Protein AF-A0A8T4UZQ8-F1 (afdb_monomer)

Nearest PDB structures (foldseek):
  5z1b-assembly1_C  TM=6.957E-01  e=1.805E-03  Bifidobacterium dentium ATCC 27679
  7xdi-assembly1_E  TM=7.310E-01  e=4.163E-03  Sulfolobus spindle-shaped virus
  4g5a-assembly1_B  TM=5.381E-01  e=9.254E-04  Bacteroides thetaiotaomicron VPI-5482
  2ox5-assembly1_Y  TM=5.417E-01  e=3.724E-03  Paracoccus denitrificans
  6wdq-assembly1_C  TM=2.744E-01  e=1.585E-02  Homo sapiens

Sequence (336 aa):
MSRRAEVSRTLSNKFGLVSLFIFCTLILAVTATTVQTDKTTYEPGETVTISGTCSSPAVPVGLRALLDDGETVWFDQVTTDSSKSYSGFFLPPQKGKYTITAACQGETGSSTEITVADTVAPQGQPPAGSSSDDSNGGSNGGGGGGCISQWEYSGWSKCNAALQQTRTAIHDKGKCINAKPQEKNLVRSCEVCEEDWTCSGWSVCVSGVQSRDCVDESQCGTTSIMPETTESCVIPTPQPPKKPLLPDLGEKIGSFWEDYKLWIIGVPLGIVVLLLLVLLLHALFKKKVVYDEQEVKQWARKERTAGTSAEDVKEIIHQYTHWKKEKVEQVLLGLK

pLDDT: mean 79.75, std 19.48, range [31.59, 97.88]

Structure (mmCIF, N/CA/C/O backbone):
data_AF-A0A8T4UZQ8-F1
#
_entry.id   AF-A0A8T4UZQ8-F1
#
loop_
_atom_site.group_PDB
_atom_site.id
_atom_site.type_symbol
_atom_site.label_atom_id
_atom_site.label_alt_id
_atom_site.label_comp_id
_atom_site.label_asym_id
_atom_site.label_entity_id
_atom_site.label_seq_id
_atom_site.pdbx_PDB_ins_code
_atom_site.Cartn_x
_atom_site.Cartn_y
_atom_site.Cartn_z
_atom_site.occupancy
_atom_site.B_iso_or_equiv
_atom_site.auth_seq_id
_atom_site.auth_comp_id
_atom_site.auth_asym_id
_atom_site.auth_atom_id
_atom_site.pdbx_PDB_model_num
ATOM 1 N N . MET A 1 1 ? 58.770 28.096 -27.745 1.00 40.75 1 MET A N 1
ATOM 2 C CA . MET A 1 1 ? 57.730 29.062 -28.173 1.00 40.75 1 MET A CA 1
ATOM 3 C C . MET A 1 1 ? 56.715 28.303 -29.023 1.00 40.75 1 MET A C 1
ATOM 5 O O . MET A 1 1 ? 56.954 28.085 -30.194 1.00 40.75 1 MET A O 1
ATOM 9 N N . SER A 1 2 ? 55.792 27.548 -28.428 1.00 47.75 2 SER A N 1
ATOM 10 C CA . SER A 1 2 ? 54.507 27.979 -27.847 1.00 47.75 2 SER A CA 1
ATOM 11 C C . SER A 1 2 ? 53.594 28.696 -28.849 1.00 47.75 2 SER A C 1
ATOM 13 O O . SER A 1 2 ? 53.645 29.916 -28.958 1.00 47.75 2 SER A O 1
ATOM 15 N N . ARG A 1 3 ? 52.813 27.896 -29.592 1.00 45.56 3 ARG A N 1
ATOM 16 C CA . ARG A 1 3 ? 51.441 28.144 -30.090 1.00 45.56 3 ARG A CA 1
ATOM 17 C C . ARG A 1 3 ? 50.954 26.880 -30.824 1.00 45.56 3 ARG A C 1
ATOM 19 O O . ARG A 1 3 ? 50.822 26.839 -32.039 1.00 45.56 3 ARG A O 1
ATOM 26 N N . ARG A 1 4 ? 50.736 25.805 -30.062 1.00 46.97 4 ARG A N 1
ATOM 27 C CA . ARG A 1 4 ? 49.863 24.689 -30.459 1.00 46.97 4 ARG A CA 1
ATOM 28 C C . ARG A 1 4 ? 48.624 24.783 -29.581 1.00 46.97 4 ARG A C 1
ATOM 30 O O . ARG A 1 4 ? 48.566 24.171 -28.523 1.00 46.97 4 ARG A O 1
ATOM 37 N N . ALA A 1 5 ? 47.684 25.619 -29.993 1.00 44.62 5 ALA A N 1
ATOM 38 C CA . ALA A 1 5 ? 46.353 25.679 -29.420 1.00 44.62 5 ALA A CA 1
ATOM 39 C C . ALA A 1 5 ? 45.363 25.969 -30.556 1.00 44.62 5 ALA A C 1
ATOM 41 O O . ALA A 1 5 ? 45.594 26.860 -31.367 1.00 44.62 5 ALA A O 1
ATOM 42 N N . GLU A 1 6 ? 44.286 25.181 -30.574 1.00 44.72 6 GLU A N 1
ATOM 43 C CA . GLU A 1 6 ? 42.965 25.573 -31.083 1.00 44.72 6 GLU A CA 1
ATOM 44 C C . GLU A 1 6 ? 42.712 25.580 -32.597 1.00 44.72 6 GLU A C 1
ATOM 46 O O . GLU A 1 6 ? 42.236 26.564 -33.143 1.00 44.72 6 GLU A O 1
ATOM 51 N N . VAL A 1 7 ? 42.859 24.435 -33.275 1.00 45.31 7 VAL A N 1
ATOM 52 C CA . VAL A 1 7 ? 42.038 24.148 -34.479 1.00 45.31 7 VAL A CA 1
ATOM 53 C C . VAL A 1 7 ? 41.610 22.672 -34.515 1.00 45.31 7 VAL A C 1
ATOM 55 O O . VAL A 1 7 ? 41.760 21.977 -35.510 1.00 45.31 7 VAL A O 1
ATOM 58 N N . SER A 1 8 ? 41.105 22.146 -33.395 1.00 41.72 8 SER A N 1
ATOM 59 C CA . SER A 1 8 ? 40.492 20.801 -33.342 1.00 41.72 8 SER A CA 1
ATOM 60 C C . SER A 1 8 ? 39.204 20.800 -32.509 1.00 41.72 8 SER A C 1
ATOM 62 O O . SER A 1 8 ? 38.941 19.929 -31.686 1.00 41.72 8 SER A O 1
ATOM 64 N N . ARG A 1 9 ? 38.395 21.848 -32.678 1.00 44.84 9 ARG A N 1
ATOM 65 C CA . ARG A 1 9 ? 37.048 21.962 -32.105 1.00 44.84 9 ARG A CA 1
ATOM 66 C C . ARG A 1 9 ? 36.154 22.640 -33.132 1.00 44.84 9 ARG A C 1
ATOM 68 O O . ARG A 1 9 ? 36.021 23.853 -33.093 1.00 44.84 9 ARG A O 1
ATOM 75 N N . THR A 1 10 ? 35.615 21.886 -34.091 1.00 41.56 10 THR A N 1
ATOM 76 C CA . THR A 1 10 ? 34.442 22.311 -34.902 1.00 41.56 10 THR A CA 1
ATOM 77 C C . THR A 1 10 ? 33.885 21.242 -35.849 1.00 41.56 10 THR A C 1
ATOM 79 O O . THR A 1 10 ? 32.831 21.473 -36.430 1.00 41.56 10 THR A O 1
ATOM 82 N N . LEU A 1 11 ? 34.489 20.051 -35.971 1.00 38.66 11 LEU A N 1
ATOM 83 C CA . LEU A 1 11 ? 33.972 18.990 -36.861 1.00 38.66 11 LEU A CA 1
ATOM 84 C C . LEU A 1 11 ? 33.415 17.738 -36.157 1.00 38.66 11 LEU A C 1
ATOM 86 O O . LEU A 1 11 ? 33.045 16.782 -36.826 1.00 38.66 11 LEU A O 1
ATOM 90 N N . SER A 1 12 ? 33.257 17.756 -34.827 1.00 42.34 12 SER A N 1
ATOM 91 C CA . SER A 1 12 ? 32.648 16.645 -34.064 1.00 42.34 12 SER A CA 1
ATOM 92 C C . SER A 1 12 ? 31.214 16.918 -33.574 1.00 42.34 12 SER A C 1
ATOM 94 O O . SER A 1 12 ? 30.662 16.110 -32.834 1.00 42.34 12 SER A O 1
ATOM 96 N N . ASN A 1 13 ? 30.578 18.028 -33.974 1.00 40.47 13 ASN A N 1
ATOM 97 C CA . ASN A 1 13 ? 29.284 18.455 -33.406 1.00 40.47 13 ASN A CA 1
ATOM 98 C C . ASN A 1 13 ? 28.043 18.198 -34.276 1.00 40.47 13 ASN A C 1
ATOM 100 O O . ASN A 1 13 ? 26.950 18.604 -33.895 1.00 40.47 13 ASN A O 1
ATOM 104 N N . LYS A 1 14 ? 28.164 17.520 -35.425 1.00 45.53 14 LYS A N 1
ATOM 105 C CA . LYS A 1 14 ? 26.992 17.209 -36.274 1.00 45.53 14 LYS A CA 1
ATOM 106 C C . LYS A 1 14 ? 26.694 15.720 -36.459 1.00 45.53 14 LYS A C 1
ATOM 108 O O . LYS A 1 14 ? 25.596 15.394 -36.888 1.00 45.53 14 LYS A O 1
ATOM 113 N N . PHE A 1 15 ? 27.600 14.824 -36.062 1.00 42.69 15 PHE A N 1
ATOM 114 C CA . PHE A 1 15 ? 27.350 13.374 -36.088 1.00 42.69 15 PHE A CA 1
ATOM 115 C C . PHE A 1 15 ? 26.824 12.809 -34.754 1.00 42.69 15 PHE A C 1
ATOM 117 O O . PHE A 1 15 ? 26.154 11.782 -34.754 1.00 42.69 15 PHE A O 1
ATOM 124 N N . GLY A 1 16 ? 27.028 13.508 -33.630 1.00 35.81 16 GLY A N 1
ATOM 125 C CA . GLY A 1 16 ? 26.484 13.112 -32.320 1.00 35.81 16 GLY A CA 1
ATOM 126 C C . GLY A 1 16 ? 24.993 13.417 -32.121 1.00 35.81 16 GLY A C 1
ATOM 127 O O . GLY A 1 16 ? 24.368 12.849 -31.235 1.00 35.81 16 GLY A O 1
ATOM 128 N N . LEU A 1 17 ? 24.397 14.274 -32.955 1.00 40.84 17 LEU A N 1
ATOM 129 C CA . LEU A 1 17 ? 22.997 14.699 -32.811 1.00 40.84 17 LEU A CA 1
ATOM 130 C C . LEU A 1 17 ? 22.000 13.753 -33.496 1.00 40.84 17 LEU A C 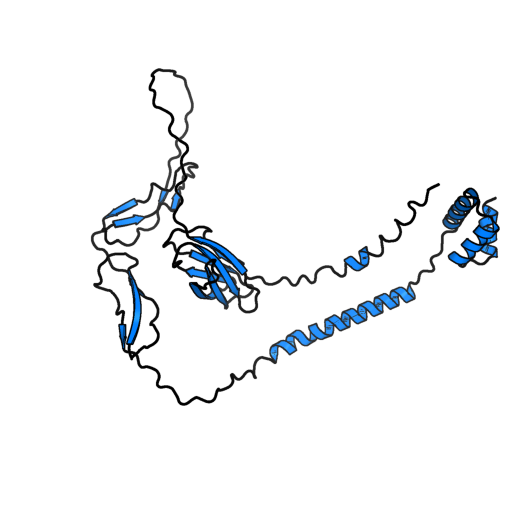1
ATOM 132 O O . LEU A 1 17 ? 20.845 13.696 -33.093 1.00 40.84 17 LEU A O 1
ATOM 136 N N . VAL A 1 18 ? 22.445 12.959 -34.475 1.00 43.25 18 VAL A N 1
ATOM 137 C CA . VAL A 1 18 ? 21.588 11.960 -35.145 1.00 43.25 18 VAL A CA 1
ATOM 138 C C . VAL A 1 18 ? 21.614 10.613 -34.408 1.00 43.25 18 VAL A C 1
ATOM 140 O O . VAL A 1 18 ? 20.620 9.896 -34.411 1.00 43.25 18 VAL A O 1
ATOM 143 N N . SER A 1 19 ? 22.693 10.304 -33.675 1.00 44.22 19 SER A N 1
ATOM 144 C CA . SER A 1 19 ? 22.762 9.107 -32.818 1.00 44.22 19 SER A CA 1
ATOM 145 C C . SER A 1 19 ? 22.053 9.275 -31.465 1.00 44.22 19 SER A C 1
ATOM 147 O O . SER A 1 19 ? 21.782 8.275 -30.806 1.00 44.22 19 SER A O 1
ATOM 149 N N . LEU A 1 20 ? 21.734 10.509 -31.052 1.00 40.91 20 LEU A N 1
ATOM 150 C CA . LEU A 1 20 ? 21.040 10.802 -29.790 1.00 40.91 20 LEU A CA 1
ATOM 151 C C . LEU A 1 20 ? 19.505 10.839 -29.939 1.00 40.91 20 LEU A C 1
ATOM 153 O O . LEU A 1 20 ? 18.791 10.762 -28.947 1.00 40.91 20 LEU A O 1
ATOM 157 N N . PHE A 1 21 ? 18.981 10.903 -31.169 1.00 43.53 21 PHE A N 1
ATOM 158 C CA . PHE A 1 21 ? 17.534 10.933 -31.438 1.00 43.53 21 PHE A CA 1
ATOM 159 C C . PHE A 1 21 ? 16.896 9.546 -31.653 1.00 43.53 21 PHE A C 1
ATOM 161 O O . PHE A 1 21 ? 15.678 9.430 -31.586 1.00 43.53 21 PHE A O 1
ATOM 168 N N . ILE A 1 22 ? 17.691 8.480 -31.832 1.00 46.25 22 ILE A N 1
ATOM 169 C CA . ILE A 1 22 ? 17.217 7.073 -31.871 1.00 46.25 22 ILE A CA 1
ATOM 170 C C . ILE A 1 22 ? 17.324 6.402 -30.480 1.00 46.25 22 ILE A C 1
ATOM 172 O O . ILE A 1 22 ? 17.050 5.222 -30.307 1.00 46.25 22 ILE A O 1
ATOM 176 N N . PHE A 1 23 ? 17.648 7.183 -29.448 1.00 44.00 23 PHE A N 1
ATOM 177 C CA . PHE A 1 23 ? 17.423 6.838 -28.039 1.00 44.00 23 PHE A CA 1
ATOM 178 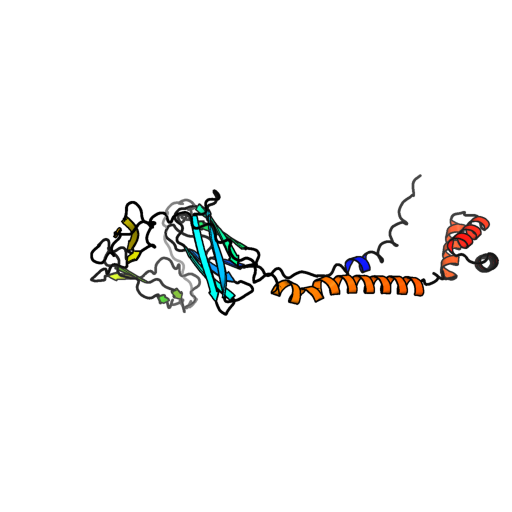C C . PHE A 1 23 ? 16.272 7.670 -27.441 1.00 44.00 23 PHE A C 1
ATOM 180 O O . PHE A 1 23 ? 16.174 7.850 -26.230 1.00 44.00 23 PHE A O 1
ATOM 187 N N . CYS A 1 24 ? 15.385 8.200 -28.294 1.00 46.53 24 CYS A N 1
ATOM 188 C CA . CYS A 1 24 ? 14.169 8.883 -27.872 1.00 46.53 24 CYS A CA 1
ATOM 189 C C . CYS A 1 24 ? 13.059 7.846 -27.627 1.00 46.53 24 CYS A C 1
ATOM 191 O O . CYS A 1 24 ? 12.336 7.434 -28.530 1.00 46.53 24 CYS A O 1
ATOM 193 N N . THR A 1 25 ? 12.998 7.421 -26.365 1.00 49.84 25 THR A N 1
ATOM 194 C CA . THR A 1 25 ? 11.778 7.066 -25.630 1.00 49.84 25 THR A CA 1
ATOM 195 C C . THR A 1 25 ? 10.952 5.885 -26.146 1.00 49.84 25 THR A C 1
ATOM 197 O O . THR A 1 25 ? 9.774 6.030 -26.462 1.00 49.84 25 THR A O 1
ATOM 200 N N . LEU A 1 26 ? 11.494 4.673 -26.015 1.00 45.34 26 LEU A N 1
ATOM 201 C CA . LEU A 1 26 ? 10.691 3.618 -25.388 1.00 45.34 26 LEU A CA 1
ATOM 202 C C . LEU A 1 26 ? 10.794 3.804 -23.865 1.00 45.34 26 LEU A C 1
ATOM 204 O O . LEU A 1 26 ? 11.390 2.997 -23.156 1.00 45.34 26 LEU A O 1
ATOM 208 N N . ILE A 1 27 ? 10.267 4.924 -23.358 1.00 49.81 27 ILE A N 1
ATOM 209 C CA . ILE A 1 27 ? 9.891 4.982 -21.948 1.00 49.81 27 ILE A CA 1
ATOM 210 C C . ILE A 1 27 ? 8.694 4.043 -21.895 1.00 49.81 27 ILE A C 1
ATOM 212 O O . ILE A 1 27 ? 7.577 4.437 -22.222 1.00 49.81 27 ILE A O 1
ATOM 216 N N . LEU A 1 28 ? 8.948 2.768 -21.589 1.00 47.34 28 LEU A N 1
ATOM 217 C CA . LEU A 1 28 ? 7.932 1.927 -20.979 1.00 47.34 28 LEU A CA 1
ATOM 218 C C . LEU A 1 28 ? 7.419 2.768 -19.818 1.00 47.34 28 LEU A C 1
ATOM 220 O O . LEU A 1 28 ? 8.153 2.999 -18.857 1.00 47.34 28 LEU A O 1
ATOM 224 N N . ALA A 1 29 ? 6.229 3.346 -19.978 1.00 49.66 29 ALA A N 1
ATOM 225 C CA . ALA A 1 29 ? 5.524 3.961 -18.879 1.00 49.66 29 ALA A CA 1
ATOM 226 C C . ALA A 1 29 ? 5.338 2.823 -17.884 1.00 49.66 29 ALA A C 1
ATOM 228 O O . ALA A 1 29 ? 4.497 1.950 -18.089 1.00 49.66 29 ALA A O 1
ATOM 229 N N . VAL A 1 30 ? 6.235 2.754 -16.901 1.00 55.25 30 VAL A N 1
ATOM 230 C CA . VAL A 1 30 ? 6.140 1.782 -15.828 1.00 55.25 30 VAL A CA 1
ATOM 231 C C . VAL A 1 30 ? 4.835 2.134 -15.142 1.00 55.25 30 VAL A C 1
ATOM 233 O O . VAL A 1 30 ? 4.709 3.191 -14.527 1.00 55.25 30 VAL A O 1
ATOM 236 N N . THR A 1 31 ? 3.839 1.292 -15.377 1.00 65.31 31 THR A N 1
ATOM 237 C CA . THR A 1 31 ? 2.575 1.242 -14.660 1.00 65.31 31 THR A CA 1
ATOM 238 C C . THR A 1 31 ? 2.921 1.125 -13.185 1.00 65.31 31 THR A C 1
ATOM 240 O O . THR A 1 31 ? 3.374 0.070 -12.737 1.00 65.31 31 THR A O 1
ATOM 243 N N . ALA A 1 32 ? 2.877 2.256 -12.487 1.00 78.50 32 ALA A N 1
ATOM 244 C CA . ALA A 1 32 ? 3.377 2.374 -11.132 1.00 78.50 32 ALA A CA 1
ATOM 245 C C . ALA A 1 32 ? 2.195 2.403 -10.172 1.00 78.50 32 ALA A C 1
ATOM 247 O O . ALA A 1 32 ? 1.316 3.260 -10.286 1.00 78.50 32 ALA A O 1
ATOM 248 N N . THR A 1 33 ? 2.222 1.490 -9.205 1.00 93.81 33 THR A N 1
ATOM 249 C CA . THR A 1 33 ? 1.353 1.552 -8.035 1.00 93.81 33 THR A CA 1
ATOM 250 C C . THR A 1 33 ? 1.585 2.885 -7.323 1.00 93.81 33 THR A C 1
ATOM 252 O O . THR A 1 33 ? 2.727 3.321 -7.164 1.00 93.81 33 THR A O 1
ATOM 255 N N . THR A 1 34 ? 0.523 3.549 -6.880 1.00 95.56 34 THR A N 1
ATOM 256 C CA . THR A 1 34 ? 0.637 4.736 -6.019 1.00 95.56 34 THR A CA 1
ATOM 257 C C . THR A 1 34 ? 0.137 4.392 -4.630 1.00 95.56 34 THR A C 1
ATOM 259 O O . THR A 1 34 ? -0.829 3.654 -4.519 1.00 95.56 34 THR A O 1
ATOM 262 N N . VAL A 1 35 ? 0.773 4.914 -3.581 1.00 97.19 35 VAL A N 1
ATOM 263 C CA . VAL A 1 35 ? 0.318 4.748 -2.196 1.00 97.19 35 VAL A CA 1
ATOM 264 C C . VAL A 1 35 ? 0.427 6.073 -1.457 1.00 97.19 35 VAL A C 1
ATOM 266 O O . VAL A 1 35 ? 1.418 6.789 -1.598 1.00 97.19 35 VAL A O 1
ATOM 269 N N . GLN A 1 36 ? -0.605 6.406 -0.693 1.00 96.44 36 GLN A N 1
ATOM 270 C CA . GLN A 1 36 ? -0.692 7.587 0.156 1.00 96.44 36 GLN A CA 1
ATOM 271 C C . GLN A 1 36 ? -1.462 7.248 1.434 1.00 96.44 36 GLN A C 1
ATOM 273 O O . GLN A 1 36 ? -2.238 6.290 1.481 1.00 96.44 36 GLN A O 1
ATOM 278 N N . THR A 1 37 ? -1.250 8.056 2.465 1.00 96.56 37 THR A N 1
ATOM 279 C CA . THR A 1 37 ? -1.984 8.001 3.731 1.00 96.56 37 THR A CA 1
ATOM 280 C C . THR A 1 37 ? -2.739 9.308 3.957 1.00 96.56 37 THR A C 1
ATOM 282 O O . THR A 1 37 ? -2.414 10.327 3.347 1.00 96.56 37 THR A O 1
ATOM 285 N N . ASP A 1 38 ? -3.758 9.299 4.817 1.00 93.50 38 ASP A N 1
ATOM 286 C CA . ASP A 1 38 ? -4.549 10.500 5.121 1.00 93.50 38 ASP A CA 1
ATOM 287 C C . ASP A 1 38 ? -3.739 11.597 5.842 1.00 93.50 38 ASP A C 1
ATOM 289 O O . ASP A 1 38 ? -4.012 12.787 5.668 1.00 93.50 38 ASP A O 1
ATOM 293 N N . LYS A 1 39 ? -2.709 11.210 6.607 1.00 92.81 39 LYS A N 1
ATOM 294 C CA . LYS A 1 39 ? -1.753 12.090 7.295 1.00 92.81 39 LYS A CA 1
ATOM 295 C C . LYS A 1 39 ? -0.351 11.469 7.271 1.00 92.81 39 LYS A C 1
ATOM 297 O O . LYS A 1 39 ? -0.169 10.306 6.924 1.00 92.81 39 LYS A O 1
ATOM 302 N N . THR A 1 40 ? 0.659 12.237 7.673 1.00 94.94 40 THR A N 1
ATOM 303 C CA . THR A 1 40 ? 2.042 11.747 7.850 1.00 94.94 40 THR A CA 1
ATOM 304 C C . THR A 1 40 ? 2.418 11.520 9.313 1.00 94.94 40 THR A C 1
ATOM 306 O O . THR A 1 40 ? 3.418 10.860 9.591 1.00 94.94 40 THR A O 1
ATOM 309 N N . THR A 1 41 ? 1.633 12.062 10.246 1.00 93.75 41 THR A N 1
ATOM 310 C CA . THR A 1 41 ? 1.865 11.958 11.690 1.00 93.75 41 THR A CA 1
ATOM 311 C C . THR A 1 41 ? 0.567 11.572 12.383 1.00 93.75 41 THR A C 1
ATOM 313 O O . THR A 1 41 ? -0.465 12.182 12.100 1.00 93.75 41 THR A O 1
ATOM 316 N N . TYR A 1 42 ? 0.645 10.590 13.278 1.00 92.69 42 TYR A N 1
ATOM 317 C CA . TYR A 1 42 ? -0.486 10.022 14.005 1.00 92.69 42 TYR A CA 1
ATOM 318 C C . TYR A 1 42 ? -0.192 9.945 15.503 1.00 92.69 42 TYR A C 1
ATOM 320 O O . TYR A 1 42 ? 0.958 9.755 15.913 1.00 92.69 42 TYR A O 1
ATOM 328 N N . GLU A 1 43 ? -1.234 10.059 16.316 1.00 91.38 43 GLU A N 1
ATOM 329 C CA . GLU A 1 43 ? -1.174 9.782 17.750 1.00 91.38 43 GLU A CA 1
ATOM 330 C C . GLU A 1 43 ? -1.393 8.282 18.033 1.00 91.38 43 GLU A C 1
ATOM 332 O O . GLU A 1 43 ? -2.010 7.573 17.231 1.00 91.38 43 GLU A O 1
ATOM 337 N N . PRO A 1 44 ? -0.896 7.749 19.165 1.00 85.06 44 PRO A N 1
ATOM 338 C CA . PRO A 1 44 ? -1.173 6.369 19.554 1.00 85.06 44 PRO A CA 1
ATOM 339 C C . PRO A 1 44 ? -2.681 6.111 19.653 1.00 85.06 44 PRO A C 1
ATOM 341 O O . PRO A 1 44 ? -3.386 6.820 20.367 1.00 85.06 44 PRO A O 1
ATOM 344 N N . GLY A 1 45 ? -3.165 5.079 18.960 1.00 81.38 45 GLY A N 1
ATOM 345 C CA . GLY A 1 45 ? -4.592 4.755 18.893 1.00 81.38 45 GLY A CA 1
ATOM 346 C C . GLY A 1 45 ? -5.349 5.423 17.738 1.00 81.38 45 GLY A C 1
ATOM 347 O O . GLY A 1 45 ? -6.515 5.099 17.528 1.00 81.38 45 GLY A O 1
ATOM 348 N N . GLU A 1 46 ? -4.719 6.300 16.948 1.00 82.69 46 GLU A N 1
ATOM 349 C CA . GLU A 1 46 ? -5.314 6.768 15.692 1.00 82.69 46 GLU A CA 1
ATOM 350 C C . GLU A 1 46 ? -5.211 5.700 14.592 1.00 82.69 46 GLU A C 1
ATOM 352 O O . GLU A 1 46 ? -4.179 5.054 14.407 1.00 82.69 46 GLU A O 1
ATOM 357 N N . THR A 1 47 ? -6.286 5.545 13.816 1.00 84.69 47 THR A N 1
ATOM 358 C CA . THR A 1 47 ? -6.309 4.661 12.643 1.00 84.69 47 THR A CA 1
ATOM 359 C C . THR A 1 47 ? -5.654 5.344 11.446 1.00 84.69 47 THR A C 1
ATOM 361 O O . THR A 1 47 ? -5.991 6.478 11.108 1.00 84.69 47 THR A O 1
ATOM 364 N N . VAL A 1 48 ? -4.760 4.630 10.766 1.00 92.44 48 VAL A N 1
ATOM 365 C CA . VAL A 1 48 ? -4.125 5.078 9.525 1.00 92.44 48 VAL A CA 1
ATOM 366 C C . VAL A 1 48 ? -4.974 4.627 8.347 1.00 92.44 48 VAL A C 1
ATOM 368 O O . VAL A 1 48 ? -5.187 3.428 8.164 1.00 92.44 48 VAL A O 1
ATOM 371 N N . THR A 1 49 ? -5.418 5.569 7.515 1.00 92.12 49 THR A N 1
ATOM 372 C CA . THR A 1 49 ? -6.123 5.257 6.268 1.00 92.12 49 THR A CA 1
ATOM 373 C C . THR A 1 49 ? -5.133 5.248 5.113 1.00 92.12 49 THR A C 1
ATOM 375 O O . THR A 1 49 ? -4.476 6.248 4.833 1.00 92.12 49 THR A O 1
ATOM 378 N N . ILE A 1 50 ? -5.041 4.119 4.419 1.00 97.06 50 ILE A N 1
ATOM 379 C CA . ILE A 1 50 ? -4.193 3.915 3.247 1.00 97.06 50 ILE A CA 1
ATOM 380 C C . ILE A 1 50 ? -5.071 4.008 2.000 1.00 97.06 50 ILE A C 1
ATOM 382 O O . ILE A 1 50 ? -6.160 3.431 1.938 1.00 97.06 50 ILE A O 1
ATOM 386 N N . SER A 1 51 ? -4.590 4.712 0.982 1.00 93.88 51 SER A N 1
ATOM 387 C CA . SER A 1 51 ? -5.245 4.793 -0.322 1.00 93.88 51 SER A CA 1
ATOM 388 C C . SER A 1 51 ? -4.228 4.834 -1.453 1.00 93.88 51 SER A C 1
ATOM 390 O O . SER A 1 51 ? -3.053 5.147 -1.251 1.00 93.88 51 SER A O 1
ATOM 392 N N . GLY A 1 52 ? -4.668 4.479 -2.652 1.00 96.25 52 GLY A N 1
ATOM 393 C CA . GLY A 1 52 ? -3.800 4.468 -3.814 1.00 96.25 52 GLY A CA 1
ATOM 394 C C . GLY A 1 52 ? -4.507 4.004 -5.072 1.00 96.25 52 GLY A C 1
ATOM 395 O O . GLY A 1 52 ? -5.713 3.745 -5.074 1.00 96.25 52 GLY A O 1
ATOM 396 N N . THR A 1 53 ? -3.740 3.903 -6.150 1.00 96.06 53 THR A N 1
ATOM 397 C CA . THR A 1 53 ? -4.229 3.460 -7.457 1.00 96.06 53 THR A CA 1
ATOM 398 C C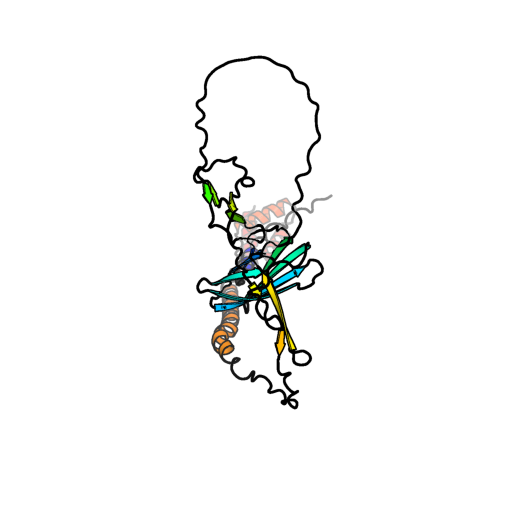 . THR A 1 53 ? -3.303 2.427 -8.083 1.00 96.06 53 THR A C 1
ATOM 400 O O . THR A 1 53 ? -2.086 2.452 -7.884 1.00 96.06 53 THR A O 1
ATOM 403 N N . CYS A 1 54 ? -3.904 1.533 -8.865 1.00 95.81 54 CYS A N 1
ATOM 404 C CA . CYS A 1 54 ? -3.221 0.593 -9.746 1.00 95.81 54 CYS A CA 1
ATOM 405 C C . CYS A 1 54 ? -3.544 0.906 -11.211 1.00 95.81 54 CYS A C 1
ATOM 407 O O . CYS A 1 54 ? -4.381 1.750 -11.543 1.00 95.81 54 CYS A O 1
ATOM 409 N N . SER A 1 55 ? -2.916 0.173 -12.121 1.00 93.94 55 SER A N 1
ATOM 410 C CA . SER A 1 55 ? -3.107 0.352 -13.560 1.00 93.94 55 SER A CA 1
ATOM 411 C C . SER A 1 55 ? -4.323 -0.403 -14.101 1.00 93.94 55 SER A C 1
ATOM 413 O O . SER A 1 55 ? -4.906 0.010 -15.116 1.00 93.94 55 SER A O 1
ATOM 415 N N . SER A 1 56 ? -4.758 -1.446 -13.388 1.00 90.69 56 SER A N 1
ATOM 416 C CA . SER A 1 56 ? -5.916 -2.283 -13.720 1.00 90.69 56 SER A CA 1
ATOM 417 C C . SER A 1 56 ? -6.952 -2.305 -12.587 1.00 90.69 56 SER A C 1
ATOM 419 O O . SER A 1 56 ? -6.563 -2.238 -11.425 1.00 90.69 56 SER A O 1
ATOM 421 N N . PRO A 1 57 ? -8.259 -2.386 -12.901 1.00 94.62 57 PRO A N 1
ATOM 422 C CA . PRO A 1 57 ? -9.310 -2.603 -11.909 1.00 94.62 57 PRO A CA 1
ATOM 423 C C . PRO A 1 57 ? -9.422 -4.093 -11.542 1.00 94.62 57 PRO A C 1
ATOM 425 O O . PRO A 1 57 ? -8.933 -4.952 -12.275 1.00 94.62 57 PRO A O 1
ATOM 428 N N . ALA A 1 58 ? -10.121 -4.400 -10.445 1.00 92.44 58 ALA A N 1
ATOM 429 C CA . ALA A 1 58 ? -10.331 -5.759 -9.931 1.00 92.44 58 ALA A CA 1
ATOM 430 C C . ALA A 1 58 ? -9.052 -6.610 -9.735 1.00 92.44 58 ALA A C 1
ATOM 432 O O . ALA A 1 58 ? -9.114 -7.838 -9.807 1.00 92.44 58 ALA A O 1
ATOM 433 N N . VAL A 1 59 ? -7.898 -5.982 -9.479 1.00 95.81 59 VAL A N 1
ATOM 434 C CA . VAL A 1 59 ? -6.648 -6.683 -9.148 1.00 95.81 59 VAL A CA 1
ATOM 435 C C . VAL A 1 59 ? -6.407 -6.705 -7.637 1.00 95.81 59 VAL A C 1
ATOM 437 O O . VAL A 1 59 ? -6.737 -5.730 -6.954 1.00 95.81 59 VAL A O 1
ATOM 440 N N . PRO A 1 60 ? -5.823 -7.790 -7.097 1.00 95.69 60 PRO A N 1
ATOM 441 C CA . PRO A 1 60 ? -5.413 -7.836 -5.703 1.00 95.69 60 PRO A CA 1
ATOM 442 C C . PRO A 1 60 ? -4.213 -6.909 -5.462 1.00 95.69 60 PRO A C 1
ATOM 444 O O . PRO A 1 60 ? -3.281 -6.835 -6.271 1.00 95.69 60 PRO A O 1
ATOM 447 N N . VAL A 1 61 ? -4.242 -6.226 -4.321 1.00 97.62 61 VAL A N 1
ATOM 448 C CA . VAL A 1 61 ? -3.226 -5.286 -3.843 1.00 97.62 61 VAL A CA 1
ATOM 449 C C . VAL A 1 61 ? -2.752 -5.757 -2.479 1.00 97.62 61 VAL A C 1
ATOM 451 O O . VAL A 1 61 ? -3.541 -5.844 -1.541 1.00 97.62 61 VAL A O 1
ATOM 454 N N . GLY A 1 62 ? -1.463 -6.072 -2.368 1.00 97.38 62 GLY A N 1
ATOM 455 C CA . GLY A 1 62 ? -0.844 -6.374 -1.080 1.00 97.38 62 GLY A CA 1
ATOM 456 C C . GLY A 1 62 ? -0.472 -5.083 -0.365 1.00 97.38 62 GLY A C 1
ATOM 457 O O . GLY A 1 62 ? 0.225 -4.249 -0.945 1.00 97.38 62 GLY A O 1
ATOM 458 N N . LEU A 1 63 ? -0.914 -4.933 0.880 1.00 97.00 63 LEU A N 1
ATOM 459 C CA . LEU A 1 63 ? -0.583 -3.822 1.762 1.00 97.00 63 LEU A CA 1
ATOM 460 C C . LEU A 1 63 ? 0.282 -4.334 2.914 1.00 97.00 63 LEU A C 1
ATOM 462 O O . LEU A 1 63 ? 0.030 -5.402 3.469 1.00 97.00 63 LEU A O 1
ATOM 466 N N . ARG A 1 64 ? 1.321 -3.580 3.270 1.00 97.62 64 ARG A N 1
ATOM 467 C CA . ARG A 1 64 ? 2.239 -3.933 4.358 1.00 97.62 64 ARG A CA 1
ATOM 468 C C . ARG A 1 64 ? 2.676 -2.688 5.113 1.00 97.62 64 ARG A C 1
ATOM 470 O O . ARG A 1 64 ? 3.070 -1.714 4.479 1.00 97.62 64 ARG A O 1
ATOM 477 N N . ALA A 1 65 ? 2.699 -2.751 6.439 1.00 96.50 65 ALA A N 1
ATOM 478 C CA . ALA A 1 65 ? 3.362 -1.754 7.275 1.00 96.50 65 ALA A CA 1
ATOM 479 C C . ALA A 1 65 ? 4.589 -2.387 7.940 1.00 96.50 65 ALA A C 1
ATOM 481 O O . ALA A 1 65 ? 4.476 -3.434 8.584 1.00 96.50 65 ALA A O 1
ATOM 482 N N . LEU A 1 66 ? 5.759 -1.768 7.767 1.00 97.00 66 LEU A N 1
ATOM 483 C CA . LEU A 1 66 ? 6.969 -2.129 8.507 1.00 97.00 66 LEU A CA 1
ATOM 484 C C . LEU A 1 66 ? 7.300 -1.042 9.506 1.00 97.00 66 LEU A C 1
ATOM 486 O O . LEU A 1 66 ? 7.194 0.134 9.167 1.00 97.00 66 LEU A O 1
ATOM 490 N N . LEU A 1 67 ? 7.756 -1.440 10.680 1.00 94.94 67 LEU A N 1
ATOM 491 C CA . LEU A 1 67 ? 8.397 -0.539 11.622 1.00 94.94 67 LEU A CA 1
ATOM 492 C C . LEU A 1 67 ? 9.868 -0.313 11.214 1.00 94.94 67 LEU A C 1
ATOM 494 O O . LEU A 1 67 ? 10.441 -1.110 10.471 1.00 94.94 67 LEU A O 1
ATOM 498 N N . ASP A 1 68 ? 10.477 0.782 11.668 1.00 89.81 68 ASP A N 1
ATOM 499 C CA . ASP A 1 68 ? 11.861 1.178 11.339 1.00 89.81 68 ASP A CA 1
ATOM 500 C C . ASP A 1 68 ? 12.947 0.121 11.639 1.00 89.81 68 ASP A C 1
ATOM 502 O O . ASP A 1 68 ? 14.036 0.175 11.069 1.00 89.81 68 ASP A O 1
ATOM 506 N N . ASP A 1 69 ? 12.674 -0.854 12.506 1.00 82.19 69 ASP A N 1
ATOM 507 C CA . ASP A 1 69 ? 13.554 -2.002 12.766 1.00 82.19 69 ASP A CA 1
ATOM 508 C C . ASP A 1 69 ? 13.476 -3.101 11.683 1.00 82.19 69 ASP A C 1
ATOM 510 O O . ASP A 1 69 ? 14.248 -4.062 11.706 1.00 82.19 69 ASP A O 1
ATOM 514 N N . GLY A 1 70 ? 12.582 -2.939 10.704 1.00 81.25 70 GLY A N 1
ATOM 515 C CA . GLY A 1 70 ? 12.324 -3.876 9.617 1.00 81.25 70 GLY A CA 1
ATOM 516 C C . GLY A 1 70 ? 11.254 -4.925 9.930 1.00 81.25 70 GLY A C 1
ATOM 517 O O . GLY A 1 70 ? 10.967 -5.756 9.062 1.00 81.25 70 GLY A O 1
ATOM 518 N N . GLU A 1 71 ? 10.645 -4.908 11.120 1.00 85.19 71 GLU A N 1
ATOM 519 C CA . GLU A 1 71 ? 9.580 -5.837 11.490 1.00 85.19 71 GLU A CA 1
ATOM 520 C C . GLU A 1 71 ? 8.286 -5.517 10.730 1.00 85.19 71 GLU A C 1
ATOM 522 O O . GLU A 1 71 ? 7.823 -4.377 10.677 1.00 85.19 71 GLU A O 1
ATOM 527 N N . THR A 1 72 ? 7.677 -6.540 10.120 1.00 91.19 72 THR A N 1
ATOM 528 C CA . THR A 1 72 ? 6.341 -6.404 9.524 1.00 91.19 72 THR A CA 1
ATOM 529 C C . THR A 1 72 ? 5.299 -6.528 10.622 1.00 91.19 72 THR A C 1
ATOM 531 O O . THR A 1 72 ? 5.049 -7.623 11.115 1.00 91.19 72 THR A O 1
ATOM 534 N N . VAL A 1 73 ? 4.674 -5.408 10.968 1.00 91.31 73 VAL A N 1
ATOM 535 C CA . VAL A 1 73 ? 3.687 -5.336 12.055 1.00 91.31 73 VAL A CA 1
ATOM 536 C C . VAL A 1 73 ? 2.249 -5.524 11.575 1.00 91.31 73 VAL A C 1
ATOM 538 O O . VAL A 1 73 ? 1.355 -5.794 12.371 1.00 91.31 73 VAL A O 1
ATOM 541 N N . TRP A 1 74 ? 2.011 -5.360 10.273 1.00 94.44 74 TRP A N 1
ATOM 542 C CA . TRP A 1 74 ? 0.688 -5.481 9.676 1.00 94.44 74 TRP A CA 1
ATOM 543 C C . TRP A 1 74 ? 0.783 -5.835 8.190 1.00 94.44 74 TRP A C 1
ATOM 545 O O . TRP A 1 74 ? 1.669 -5.353 7.471 1.00 94.44 74 TRP A O 1
ATOM 555 N N . PHE A 1 75 ? -0.146 -6.674 7.739 1.00 94.38 75 PHE A N 1
ATOM 556 C CA . PHE A 1 75 ? -0.292 -7.100 6.354 1.00 94.38 75 PHE A CA 1
ATOM 557 C C . PHE A 1 75 ? -1.771 -7.306 6.033 1.00 94.38 75 PHE A C 1
ATOM 559 O O . PHE A 1 75 ? -2.492 -7.905 6.829 1.00 94.38 75 PHE A O 1
ATOM 566 N N . ASP A 1 76 ? -2.190 -6.864 4.853 1.00 91.94 76 ASP A N 1
ATOM 567 C CA . ASP A 1 76 ? -3.549 -7.062 4.355 1.00 91.94 76 ASP A CA 1
ATOM 568 C C . ASP A 1 76 ? -3.561 -7.184 2.826 1.00 91.94 76 ASP A C 1
ATOM 570 O O . ASP A 1 76 ? -2.597 -6.829 2.139 1.00 91.94 76 ASP A O 1
ATOM 574 N N . GLN A 1 77 ? -4.658 -7.702 2.281 1.00 96.25 77 GLN A N 1
ATOM 575 C CA . GLN A 1 77 ? -4.901 -7.778 0.851 1.00 96.25 77 GLN A CA 1
ATOM 576 C C . GLN A 1 77 ? -6.272 -7.200 0.516 1.00 96.25 77 GLN A C 1
ATOM 578 O O . GLN A 1 77 ? -7.308 -7.763 0.858 1.00 96.25 77 GLN A O 1
ATOM 583 N N . VAL A 1 78 ? -6.267 -6.118 -0.257 1.00 90.81 78 VAL A N 1
ATOM 584 C CA . VAL A 1 78 ? -7.483 -5.486 -0.782 1.00 90.81 78 VAL A CA 1
ATOM 585 C C . VAL A 1 78 ? -7.574 -5.691 -2.291 1.00 90.81 78 VAL A C 1
ATOM 587 O O . VAL A 1 78 ? -6.634 -6.163 -2.927 1.00 90.81 78 VAL A O 1
ATOM 590 N N . THR A 1 79 ? -8.715 -5.368 -2.891 1.00 92.00 79 THR A N 1
ATOM 591 C CA . THR A 1 79 ? -8.908 -5.437 -4.347 1.00 92.00 79 THR A CA 1
ATOM 592 C C . THR A 1 79 ? -9.254 -4.054 -4.873 1.00 92.00 79 THR A C 1
ATOM 594 O O . THR A 1 79 ? -10.056 -3.350 -4.264 1.00 92.00 79 THR A O 1
ATOM 597 N N . THR A 1 80 ? -8.668 -3.654 -6.002 1.00 94.56 80 THR A N 1
ATOM 598 C CA . THR A 1 80 ? -9.011 -2.370 -6.626 1.00 94.56 80 THR A CA 1
ATOM 599 C C . THR A 1 80 ? -10.450 -2.343 -7.120 1.00 94.56 80 THR A C 1
ATOM 601 O O . THR A 1 80 ? -10.922 -3.311 -7.724 1.00 94.56 80 THR A O 1
ATOM 604 N N . ASP A 1 81 ? -11.104 -1.201 -6.974 1.00 81.69 81 ASP A N 1
ATOM 605 C CA . ASP A 1 81 ? -12.433 -0.948 -7.507 1.00 81.69 81 ASP A CA 1
ATOM 606 C C . ASP A 1 81 ? -12.435 -0.717 -9.035 1.00 81.69 81 ASP A C 1
ATOM 608 O O . ASP A 1 81 ? -11.418 -0.810 -9.731 1.00 81.69 81 ASP A O 1
ATOM 612 N N . SER A 1 82 ? -13.613 -0.400 -9.579 1.00 87.31 82 SER A N 1
ATOM 613 C CA . SER A 1 82 ? -13.791 -0.084 -11.006 1.00 87.31 82 SER A CA 1
ATOM 614 C C . SER A 1 82 ? -13.036 1.168 -11.478 1.00 87.31 82 SER A C 1
ATOM 616 O O . SER A 1 82 ? -12.745 1.292 -12.668 1.00 87.31 82 SER A O 1
ATOM 618 N N . SER A 1 83 ? -12.683 2.071 -10.559 1.00 90.00 83 SER A N 1
ATOM 619 C CA . SER A 1 83 ? -11.863 3.260 -10.810 1.00 90.00 83 SER A CA 1
ATOM 620 C C . SER A 1 83 ? -10.360 2.981 -10.711 1.00 90.00 83 SER A C 1
ATOM 622 O O . SER A 1 83 ? -9.563 3.894 -10.924 1.00 90.00 83 SER A O 1
ATOM 624 N N . LYS A 1 84 ? -9.972 1.716 -10.465 1.00 94.56 84 LYS A N 1
ATOM 625 C CA . LYS A 1 84 ? -8.590 1.262 -10.229 1.00 94.56 84 LYS A CA 1
ATOM 626 C C . LYS A 1 84 ? -8.003 1.774 -8.913 1.00 94.56 84 LYS A C 1
ATOM 628 O O . LYS A 1 84 ? -6.785 1.757 -8.733 1.00 94.56 84 LYS A O 1
ATOM 633 N N . SER A 1 85 ? -8.859 2.230 -8.009 1.00 91.31 85 SER A N 1
ATOM 634 C CA . SER A 1 85 ? -8.468 2.736 -6.699 1.00 91.31 85 SER A CA 1
ATOM 635 C C . SER A 1 85 ? -8.597 1.633 -5.662 1.00 91.31 85 SER A C 1
ATOM 637 O O . SER A 1 85 ? -9.419 0.728 -5.801 1.00 91.31 85 SER A O 1
ATOM 639 N N . TYR A 1 86 ? -7.795 1.701 -4.610 1.00 96.00 86 TYR A N 1
ATOM 640 C CA . TYR A 1 86 ? -7.924 0.826 -3.452 1.00 96.00 86 TYR A CA 1
ATOM 641 C C . TYR A 1 86 ? -7.837 1.642 -2.164 1.00 96.00 86 TYR A C 1
ATOM 643 O O . TYR A 1 86 ? -7.266 2.735 -2.134 1.00 96.00 86 TYR A O 1
ATOM 651 N N . SER A 1 87 ? -8.390 1.090 -1.087 1.00 92.62 87 SER A N 1
ATOM 652 C CA . SER A 1 87 ? -8.254 1.644 0.254 1.00 92.62 87 SER A CA 1
ATOM 653 C C . SER A 1 87 ? -8.179 0.521 1.278 1.00 92.62 87 SER A C 1
ATOM 655 O O . SER A 1 87 ? -8.796 -0.527 1.097 1.00 92.62 87 SER A O 1
ATOM 657 N N . GLY A 1 88 ? -7.398 0.747 2.326 1.00 88.31 88 GLY A N 1
ATOM 658 C CA . GLY A 1 88 ? -7.293 -0.112 3.496 1.00 88.31 88 GLY A CA 1
ATOM 659 C C . GLY A 1 88 ? -7.034 0.746 4.725 1.00 88.31 88 GLY A C 1
ATOM 660 O O . GLY A 1 88 ? -6.768 1.944 4.613 1.00 88.31 88 GLY A O 1
ATOM 661 N N . PHE A 1 89 ? -7.107 0.150 5.902 1.00 89.75 89 PHE A N 1
ATOM 662 C CA . PHE A 1 89 ? -6.831 0.850 7.147 1.00 89.75 89 PHE A CA 1
ATOM 663 C C . PHE A 1 89 ? -6.129 -0.083 8.119 1.00 89.75 89 PHE A C 1
ATOM 665 O O . PHE A 1 89 ? -6.326 -1.297 8.081 1.00 89.75 89 PHE A O 1
ATOM 672 N N . PHE A 1 90 ? -5.306 0.484 8.991 1.00 92.19 90 PHE A N 1
ATOM 673 C CA . PHE A 1 90 ? -4.705 -0.272 10.078 1.00 92.19 90 PHE A CA 1
ATOM 674 C C . PHE A 1 90 ? -4.520 0.600 11.313 1.00 92.19 90 PHE A C 1
ATOM 676 O O . PHE A 1 90 ? -4.380 1.821 11.220 1.00 92.19 90 PHE A O 1
ATOM 683 N N . LEU A 1 91 ? -4.515 -0.050 12.472 1.00 89.44 91 LEU A N 1
ATOM 684 C CA . LEU A 1 91 ? -4.233 0.577 13.753 1.00 89.44 91 LEU A CA 1
ATOM 685 C C . LEU A 1 91 ? -2.777 0.264 14.134 1.00 89.44 91 LEU A C 1
ATOM 687 O O . LEU A 1 91 ? -2.454 -0.913 14.322 1.00 89.44 91 LEU A O 1
ATOM 691 N N . PRO A 1 92 ? -1.876 1.259 14.214 1.00 92.94 92 PRO A N 1
ATOM 692 C CA . PRO A 1 92 ? -0.486 1.011 14.575 1.00 92.94 92 PRO A CA 1
ATOM 693 C C . PRO A 1 92 ? -0.377 0.409 15.987 1.00 92.94 92 PRO A C 1
ATOM 695 O O . PRO A 1 92 ? -0.907 0.998 16.932 1.00 92.94 92 PRO A O 1
ATOM 698 N N . PRO A 1 93 ? 0.325 -0.726 16.174 1.00 83.38 93 PRO A N 1
ATOM 699 C CA . PRO A 1 93 ? 0.388 -1.397 17.474 1.00 83.38 93 PRO A CA 1
ATOM 700 C C . PRO A 1 93 ? 1.276 -0.663 18.487 1.00 83.38 93 PRO A C 1
ATOM 702 O O . PRO A 1 93 ? 1.110 -0.832 19.693 1.00 83.38 93 PRO A O 1
ATOM 705 N N . GLN A 1 94 ? 2.232 0.146 18.017 1.00 89.25 94 GLN A N 1
ATOM 706 C CA . GLN A 1 94 ? 3.147 0.889 18.881 1.00 89.25 94 GLN A CA 1
ATOM 707 C C . GLN A 1 94 ? 3.618 2.214 18.268 1.00 89.25 94 GLN A C 1
ATOM 709 O O . GLN A 1 94 ? 3.326 2.548 17.120 1.00 89.25 94 GLN A O 1
ATOM 714 N N . LYS A 1 95 ? 4.351 3.005 19.052 1.00 93.44 95 LYS A N 1
ATOM 715 C CA . LYS A 1 95 ? 4.976 4.249 18.584 1.00 93.44 95 LYS A CA 1
ATOM 716 C C . LYS A 1 95 ? 6.176 3.938 17.697 1.00 93.44 95 LYS A C 1
ATOM 718 O O . LYS A 1 95 ? 6.868 2.948 17.917 1.00 93.44 95 LYS A O 1
ATOM 723 N N . GLY A 1 96 ? 6.451 4.816 16.743 1.00 94.69 96 GLY A N 1
ATOM 724 C CA . GLY A 1 96 ? 7.598 4.682 15.854 1.00 94.69 96 GLY A CA 1
ATOM 725 C C . GLY A 1 96 ? 7.320 5.209 14.459 1.00 94.69 96 GLY A C 1
ATOM 726 O O . GLY A 1 96 ? 6.235 5.708 14.160 1.00 94.69 96 GLY A O 1
ATOM 727 N N . LYS A 1 97 ? 8.328 5.114 13.602 1.00 97.06 97 LYS A N 1
ATOM 728 C CA . LYS A 1 97 ? 8.199 5.435 12.188 1.00 97.06 97 LYS A CA 1
ATOM 729 C C . LYS A 1 97 ? 7.901 4.150 11.420 1.00 97.06 97 LYS A C 1
ATOM 731 O O . LYS A 1 97 ? 8.423 3.081 11.738 1.00 97.06 97 LYS A O 1
ATOM 736 N N . TYR A 1 98 ? 6.984 4.274 10.468 1.00 97.44 98 TYR A N 1
ATOM 737 C CA . TYR A 1 98 ? 6.477 3.165 9.682 1.00 97.44 98 TYR A CA 1
ATOM 738 C C . TYR A 1 98 ? 6.692 3.425 8.199 1.00 97.44 98 TYR A C 1
ATOM 740 O O . TYR A 1 98 ? 6.426 4.521 7.705 1.00 97.44 98 TYR A O 1
ATOM 748 N N . THR A 1 99 ? 7.094 2.381 7.482 1.00 97.88 99 THR A N 1
ATOM 749 C CA . THR A 1 99 ? 7.098 2.341 6.021 1.00 97.88 99 THR A CA 1
ATOM 750 C C . THR A 1 99 ? 5.879 1.564 5.545 1.00 97.88 99 THR A C 1
ATOM 752 O O . THR A 1 99 ? 5.790 0.347 5.720 1.00 97.88 99 THR A O 1
ATOM 755 N N . ILE A 1 100 ? 4.936 2.261 4.919 1.00 97.88 100 ILE A N 1
ATOM 756 C CA . ILE A 1 100 ? 3.738 1.675 4.320 1.00 97.88 100 ILE A CA 1
ATOM 757 C C . ILE A 1 100 ? 4.051 1.337 2.874 1.00 97.88 100 ILE A C 1
ATOM 759 O O . ILE A 1 100 ? 4.439 2.211 2.107 1.00 97.88 100 ILE A O 1
ATOM 763 N N . THR A 1 101 ? 3.895 0.075 2.496 1.00 97.31 101 THR A N 1
ATOM 764 C CA . THR A 1 101 ? 4.139 -0.420 1.140 1.00 97.31 101 THR A CA 1
ATOM 765 C C . THR A 1 101 ? 2.846 -0.956 0.545 1.00 97.31 101 THR A C 1
ATOM 767 O O . THR A 1 101 ? 2.113 -1.683 1.215 1.00 97.31 101 THR A O 1
ATOM 770 N N . ALA A 1 102 ? 2.603 -0.649 -0.725 1.00 97.69 102 ALA A N 1
ATOM 771 C CA . ALA A 1 102 ? 1.540 -1.254 -1.511 1.00 97.69 102 ALA A CA 1
ATOM 772 C C . ALA A 1 102 ? 2.089 -1.804 -2.827 1.00 97.69 102 ALA A C 1
ATOM 774 O O . ALA A 1 102 ? 2.938 -1.174 -3.459 1.00 97.69 102 ALA A O 1
ATOM 775 N N . ALA A 1 103 ? 1.604 -2.966 -3.254 1.00 96.69 103 ALA A N 1
ATOM 776 C CA . ALA A 1 103 ? 1.983 -3.567 -4.528 1.00 96.69 103 ALA A CA 1
ATOM 777 C C . ALA A 1 103 ? 0.772 -4.203 -5.213 1.00 96.69 103 ALA A C 1
ATOM 779 O O . ALA A 1 103 ? 0.155 -5.123 -4.669 1.00 96.69 103 ALA A O 1
ATOM 780 N N . CYS A 1 104 ? 0.451 -3.725 -6.415 1.00 96.19 104 CYS A N 1
ATOM 781 C CA . CYS A 1 104 ? -0.580 -4.325 -7.256 1.00 96.19 104 CYS A CA 1
ATOM 782 C C . CYS A 1 104 ? -0.022 -5.549 -7.998 1.00 96.19 104 CYS A C 1
ATOM 784 O O . CYS A 1 104 ? 1.169 -5.618 -8.314 1.00 96.19 104 CYS A O 1
ATOM 786 N N . GLN A 1 105 ? -0.877 -6.528 -8.302 1.00 92.06 105 GLN A N 1
ATOM 787 C CA . GLN A 1 105 ? -0.464 -7.736 -9.016 1.00 92.06 105 GLN A CA 1
ATOM 788 C C . GLN A 1 105 ? 0.204 -7.416 -10.366 1.00 92.06 105 GLN A C 1
ATOM 790 O O . GLN A 1 105 ? -0.444 -6.944 -11.296 1.00 92.06 105 GLN A O 1
ATOM 795 N N . GLY A 1 106 ? 1.496 -7.738 -10.486 1.00 86.94 106 GLY A N 1
ATOM 796 C CA . GLY A 1 106 ? 2.271 -7.523 -11.712 1.00 86.94 106 GLY A CA 1
ATOM 797 C C . GLY A 1 106 ? 2.812 -6.100 -11.898 1.00 86.94 106 GLY A C 1
ATOM 798 O O . GLY A 1 106 ? 3.409 -5.827 -12.936 1.00 86.94 106 GLY A O 1
ATOM 799 N N . GLU A 1 107 ? 2.647 -5.213 -10.912 1.00 91.38 107 GLU A N 1
ATOM 800 C CA . GLU A 1 107 ? 3.198 -3.853 -10.914 1.00 91.38 107 GLU A CA 1
ATOM 801 C C . GLU A 1 107 ? 4.343 -3.714 -9.899 1.00 91.38 107 GLU A C 1
ATOM 803 O O . GLU A 1 107 ? 4.464 -4.485 -8.943 1.00 91.38 107 GLU A O 1
ATOM 808 N N . THR A 1 108 ? 5.204 -2.714 -10.098 1.00 91.00 108 THR A N 1
ATOM 809 C CA . THR A 1 108 ? 6.232 -2.366 -9.109 1.00 91.00 108 THR A CA 1
ATOM 810 C C . THR A 1 108 ? 5.564 -1.716 -7.902 1.00 91.00 108 THR A C 1
ATOM 812 O O . THR A 1 108 ? 4.828 -0.740 -8.055 1.00 91.00 108 THR A O 1
ATOM 815 N N . GLY A 1 109 ? 5.844 -2.241 -6.707 1.00 92.69 109 GLY A N 1
ATOM 816 C CA . GLY A 1 109 ? 5.323 -1.688 -5.461 1.00 92.69 109 GLY A CA 1
ATOM 817 C C . GLY A 1 109 ? 5.819 -0.268 -5.175 1.00 92.69 109 GLY A C 1
ATOM 818 O O . GLY A 1 109 ? 6.873 0.152 -5.652 1.00 92.69 109 GLY A O 1
ATOM 819 N N . SER A 1 110 ? 5.051 0.456 -4.370 1.00 96.00 110 SER A N 1
ATOM 820 C CA . SER A 1 110 ? 5.313 1.830 -3.947 1.00 96.00 110 SER A CA 1
ATOM 821 C C . SER A 1 110 ? 5.246 1.942 -2.431 1.00 96.00 110 SER A C 1
ATOM 823 O O . SER A 1 110 ? 4.599 1.120 -1.777 1.00 96.00 110 SER A O 1
ATOM 825 N N . SER A 1 111 ? 5.930 2.934 -1.864 1.00 96.62 111 SER A N 1
ATOM 826 C CA . SER A 1 111 ? 6.031 3.109 -0.417 1.00 96.62 111 SER A CA 1
ATOM 827 C C . SER A 1 111 ? 5.907 4.565 0.022 1.00 96.62 111 SER A C 1
ATOM 829 O O . SER A 1 111 ? 6.417 5.459 -0.650 1.00 96.62 111 SER A O 1
ATOM 831 N N . THR A 1 112 ? 5.301 4.783 1.187 1.00 96.81 112 THR A N 1
ATOM 832 C CA . THR A 1 112 ? 5.237 6.073 1.887 1.00 96.81 112 THR A CA 1
ATOM 833 C C . THR A 1 112 ? 5.596 5.893 3.361 1.00 96.81 112 THR A C 1
ATOM 835 O O . THR A 1 112 ? 5.449 4.801 3.907 1.00 96.81 112 THR A O 1
ATOM 838 N N . GLU A 1 113 ? 6.070 6.951 4.012 1.00 97.56 113 GLU A N 1
ATOM 839 C CA . GLU A 1 113 ? 6.468 6.922 5.421 1.00 97.56 113 GLU A CA 1
ATOM 840 C C . GLU A 1 113 ? 5.486 7.714 6.289 1.00 97.56 113 GLU A C 1
ATOM 842 O O . GLU A 1 113 ? 5.016 8.782 5.893 1.00 97.56 113 GLU A O 1
ATOM 847 N N . ILE A 1 114 ? 5.214 7.207 7.491 1.00 97.19 114 ILE A N 1
ATOM 848 C CA . ILE A 1 114 ? 4.437 7.900 8.525 1.00 97.19 114 ILE A CA 1
ATOM 849 C C . ILE A 1 114 ? 5.149 7.805 9.877 1.00 97.19 114 ILE A C 1
ATOM 851 O O . ILE A 1 114 ? 6.003 6.945 10.080 1.00 97.19 114 ILE A O 1
ATOM 855 N N . THR A 1 115 ? 4.786 8.668 10.824 1.00 97.31 115 THR A N 1
ATOM 856 C CA . THR A 1 115 ? 5.303 8.636 12.200 1.00 97.31 115 THR A CA 1
ATOM 857 C C . THR A 1 115 ? 4.162 8.582 13.208 1.00 97.31 115 THR A C 1
ATOM 859 O O . THR A 1 115 ? 3.247 9.396 13.147 1.00 97.31 115 THR A O 1
ATOM 862 N N . VAL A 1 116 ? 4.239 7.658 14.163 1.00 96.06 116 VAL A N 1
ATOM 863 C CA . VAL A 1 116 ? 3.328 7.561 15.307 1.00 96.06 116 VAL A CA 1
ATOM 864 C C . VAL A 1 116 ? 4.067 8.037 16.553 1.00 96.06 116 VAL A C 1
ATOM 866 O O . VAL A 1 116 ? 5.005 7.379 17.012 1.00 96.06 116 VAL A O 1
ATOM 869 N N . ALA A 1 117 ? 3.671 9.187 17.091 1.00 92.94 117 ALA A N 1
ATOM 870 C CA . ALA A 1 117 ? 4.318 9.811 18.242 1.00 92.94 117 ALA A CA 1
ATOM 871 C C . ALA A 1 117 ? 3.292 10.524 19.126 1.00 92.94 117 ALA A C 1
ATOM 873 O O . ALA A 1 117 ? 2.234 10.933 18.654 1.00 92.94 117 ALA A O 1
ATOM 874 N N . ASP A 1 118 ? 3.617 10.700 20.410 1.00 87.25 118 ASP A N 1
ATOM 875 C CA . ASP A 1 118 ? 2.836 11.600 21.259 1.00 87.25 118 ASP A CA 1
ATOM 876 C C . ASP A 1 118 ? 2.941 13.020 20.702 1.00 87.25 118 ASP A C 1
ATOM 878 O O . ASP A 1 118 ? 4.014 13.437 20.247 1.00 87.25 118 ASP A O 1
ATOM 882 N N . THR A 1 119 ? 1.849 13.777 20.755 1.00 72.31 119 THR A N 1
ATOM 883 C CA . THR A 1 119 ? 1.842 15.189 20.384 1.00 72.31 119 THR A CA 1
ATOM 884 C C . THR A 1 119 ? 2.903 15.920 21.202 1.00 72.31 119 THR A C 1
ATOM 886 O O . THR A 1 119 ? 2.760 16.150 22.404 1.00 72.31 119 THR A O 1
ATOM 889 N N . VAL A 1 120 ? 4.010 16.291 20.556 1.00 47.56 120 VAL A N 1
ATOM 890 C CA . VAL A 1 120 ? 5.007 17.154 21.185 1.00 47.56 120 VAL A CA 1
ATOM 891 C C . VAL A 1 120 ? 4.338 18.509 21.374 1.00 47.56 120 VAL A C 1
ATOM 893 O O . VAL A 1 120 ? 4.083 19.231 20.410 1.00 47.56 120 VAL A O 1
ATOM 896 N N . ALA A 1 121 ? 4.027 18.839 22.628 1.00 45.12 121 ALA A N 1
ATOM 897 C CA . ALA A 1 121 ? 3.607 20.175 23.016 1.00 45.12 121 ALA A CA 1
ATOM 898 C C . ALA A 1 121 ? 4.590 21.201 22.417 1.00 45.12 121 ALA A C 1
ATOM 900 O O . ALA A 1 121 ? 5.804 21.013 22.554 1.00 45.12 121 ALA A O 1
ATOM 901 N N . PRO A 1 122 ? 4.122 22.285 21.772 1.00 44.94 122 PRO A N 1
ATOM 902 C CA . PRO A 1 122 ? 5.024 23.335 21.333 1.00 44.94 122 PRO A CA 1
ATOM 903 C C . PRO A 1 122 ? 5.707 23.920 22.574 1.00 44.94 122 PRO A C 1
ATOM 905 O O . PRO A 1 122 ? 5.059 24.547 23.413 1.00 44.94 122 PRO A O 1
ATOM 908 N N . GLN A 1 123 ? 7.008 23.657 22.729 1.00 36.31 123 GLN A N 1
ATOM 909 C CA . GLN A 1 123 ? 7.791 24.172 23.846 1.00 36.31 123 GLN A CA 1
ATOM 910 C C . GLN A 1 123 ? 7.843 25.702 23.784 1.00 36.31 123 GLN A C 1
ATOM 912 O O . GLN A 1 123 ? 8.139 26.296 22.747 1.00 36.31 123 GLN A O 1
ATOM 917 N N . GLY A 1 124 ? 7.505 26.321 24.915 1.00 44.66 124 GLY A N 1
ATOM 918 C CA . GLY A 1 124 ? 7.393 27.762 25.075 1.00 44.66 124 GLY A CA 1
ATOM 919 C C . GLY A 1 124 ? 8.722 28.521 25.060 1.00 44.66 124 GLY A C 1
ATOM 920 O O . GLY A 1 124 ? 9.794 27.983 25.326 1.00 44.66 124 GLY A O 1
ATOM 921 N N . GLN A 1 125 ? 8.595 29.823 24.811 1.00 31.59 125 GLN A N 1
ATOM 922 C CA . GLN A 1 125 ? 9.598 30.861 25.064 1.00 31.59 125 GLN A CA 1
ATOM 923 C C . GLN A 1 125 ? 9.214 31.592 26.385 1.00 31.59 125 GLN A C 1
ATOM 925 O O . GLN A 1 125 ? 8.027 31.629 26.715 1.00 31.59 125 GLN A O 1
ATOM 930 N N . PRO A 1 126 ? 10.178 32.094 27.190 1.00 47.72 126 PRO A N 1
ATOM 931 C CA . PRO A 1 126 ? 10.076 32.203 28.656 1.00 47.72 126 PRO A CA 1
ATOM 932 C C . PRO A 1 126 ? 9.286 33.427 29.171 1.00 47.72 126 PRO A C 1
ATOM 934 O O . PRO A 1 126 ? 9.009 34.349 28.401 1.00 47.72 126 PRO A O 1
ATOM 937 N N . PRO A 1 127 ? 8.934 33.470 30.477 1.00 53.16 127 PRO A N 1
ATOM 938 C CA . PRO A 1 127 ? 8.060 34.497 31.030 1.00 53.16 127 PRO A CA 1
ATOM 939 C C . PRO A 1 127 ? 8.831 35.792 31.304 1.00 53.16 127 PRO A C 1
ATOM 941 O O . PRO A 1 127 ? 9.796 35.805 32.069 1.00 53.16 127 PRO A O 1
ATOM 944 N N . ALA A 1 128 ? 8.370 36.898 30.724 1.00 39.44 128 ALA A N 1
ATOM 945 C CA . ALA A 1 128 ? 8.763 38.236 31.143 1.00 39.44 128 ALA A CA 1
ATOM 946 C C . ALA A 1 128 ? 7.639 38.853 31.984 1.00 39.44 128 ALA A C 1
ATOM 948 O O . ALA A 1 128 ? 6.546 39.112 31.490 1.00 39.44 128 ALA A O 1
ATOM 949 N N . GLY A 1 129 ? 7.960 39.008 33.269 1.00 36.44 129 GLY A N 1
ATOM 950 C CA . GLY A 1 129 ? 7.526 40.030 34.222 1.00 36.44 129 GLY A CA 1
ATOM 951 C C . GLY A 1 129 ? 6.221 40.787 33.984 1.00 36.44 129 GLY A C 1
ATOM 952 O O . GLY A 1 129 ? 6.074 41.562 33.045 1.00 36.44 129 GLY A O 1
ATOM 953 N N . SER A 1 130 ? 5.346 40.672 34.976 1.00 44.44 130 SER A N 1
ATOM 954 C CA . SER A 1 130 ? 4.307 41.642 35.293 1.00 44.44 130 SER A CA 1
ATOM 955 C C . SER A 1 130 ? 4.873 43.048 35.537 1.00 44.44 130 SER A C 1
ATOM 957 O O . SER A 1 130 ? 5.748 43.214 36.388 1.00 44.44 130 SER A O 1
ATOM 959 N N . SER A 1 131 ? 4.257 44.057 34.931 1.00 38.25 131 SER A N 1
ATOM 960 C CA . SER A 1 131 ? 4.002 45.342 35.588 1.00 38.25 131 SER A CA 1
ATOM 961 C C . SER A 1 131 ? 2.815 46.023 34.912 1.00 38.25 131 SER A C 1
ATOM 963 O O . SER A 1 131 ? 2.817 46.261 33.707 1.00 38.25 131 SER A O 1
ATOM 965 N N . SER A 1 132 ? 1.796 46.270 35.722 1.00 48.97 132 SER A N 1
ATOM 966 C CA . SER A 1 132 ? 0.695 47.205 35.516 1.00 48.97 132 SER A CA 1
ATOM 967 C C . SER A 1 132 ? 1.197 48.611 35.189 1.00 48.97 132 SER A C 1
ATOM 969 O O . SER A 1 132 ? 2.186 49.023 35.783 1.00 48.97 132 SER A O 1
ATOM 971 N N . ASP A 1 133 ? 0.485 49.331 34.319 1.00 39.28 133 ASP A N 1
ATOM 972 C CA . ASP A 1 133 ? 0.149 50.744 34.531 1.00 39.28 133 ASP A CA 1
ATOM 973 C C . ASP A 1 133 ? -0.937 51.224 33.554 1.00 39.28 133 ASP A C 1
ATOM 975 O O . ASP A 1 133 ? -1.054 50.773 32.413 1.00 39.28 133 ASP A O 1
ATOM 979 N N . ASP A 1 134 ? -1.760 52.119 34.091 1.00 42.03 134 ASP A N 1
ATOM 980 C CA . ASP A 1 134 ? -2.964 52.720 33.536 1.00 42.03 134 ASP A CA 1
ATOM 981 C C . ASP A 1 134 ? -2.733 53.700 32.369 1.00 42.03 134 ASP A C 1
ATOM 983 O O . ASP A 1 134 ? -1.676 54.307 32.218 1.00 42.03 134 ASP A O 1
ATOM 987 N N . SER A 1 135 ? -3.856 54.008 31.705 1.00 45.22 135 SER A N 1
ATOM 988 C CA . SER A 1 135 ? -4.244 55.327 31.161 1.00 45.22 135 SER A CA 1
ATOM 989 C C . SER A 1 135 ? -4.245 55.522 29.638 1.00 45.22 135 SER A C 1
ATOM 991 O O . SER A 1 135 ? -3.246 55.821 29.000 1.00 45.22 135 SER A O 1
ATOM 993 N N . ASN A 1 136 ? -5.479 55.493 29.126 1.00 47.31 136 ASN A N 1
ATOM 994 C CA . ASN A 1 136 ? -6.149 56.513 28.309 1.00 47.31 136 ASN A CA 1
ATOM 995 C C . ASN A 1 136 ? -5.478 57.029 27.016 1.00 47.31 136 ASN A C 1
ATOM 997 O O . ASN A 1 136 ? -4.523 57.799 27.034 1.00 47.31 136 ASN A O 1
ATOM 1001 N N . GLY A 1 137 ? -6.136 56.757 25.886 1.00 38.91 137 GLY A N 1
ATOM 1002 C CA . GLY A 1 137 ? -5.892 57.422 24.607 1.00 38.91 137 GLY A CA 1
ATOM 1003 C C . GLY A 1 137 ? -6.956 57.033 23.586 1.00 38.91 137 GLY A C 1
ATOM 1004 O O . GLY A 1 137 ? -6.885 55.966 22.986 1.00 38.91 137 GLY A O 1
ATOM 1005 N N . GLY A 1 138 ? -7.978 57.873 23.419 1.00 39.31 138 GLY A N 1
ATOM 1006 C CA . GLY A 1 138 ? -9.016 57.674 22.411 1.00 39.31 138 GLY A CA 1
ATOM 1007 C C . GLY A 1 138 ? -8.541 58.003 20.993 1.00 39.31 138 GLY A C 1
ATOM 1008 O O . GLY A 1 138 ? -7.719 58.897 20.810 1.00 39.31 138 GLY A O 1
ATOM 1009 N N . SER A 1 139 ? -9.110 57.323 19.993 1.00 38.44 139 SER A N 1
ATOM 1010 C CA . SER A 1 139 ? -9.656 57.922 18.760 1.00 38.44 139 SER A CA 1
ATOM 1011 C C . SER A 1 139 ? -10.128 56.851 17.767 1.00 38.44 139 SER A C 1
ATOM 1013 O O . SER A 1 139 ? -9.379 55.968 17.375 1.00 38.44 139 SER A O 1
ATOM 1015 N N . ASN A 1 140 ? -11.390 57.005 17.368 1.00 39.16 140 ASN A N 1
ATOM 1016 C CA . ASN A 1 140 ? -11.990 56.829 16.044 1.00 39.16 140 ASN A CA 1
ATOM 1017 C C . ASN A 1 140 ? -11.634 55.623 15.150 1.00 39.16 140 ASN A C 1
ATOM 1019 O O . ASN A 1 140 ? -10.571 55.560 14.547 1.00 39.16 140 ASN A O 1
ATOM 1023 N N . GLY A 1 141 ? -12.692 54.868 14.828 1.00 43.28 141 GLY A N 1
ATOM 1024 C CA . GLY A 1 141 ? -13.077 54.657 13.428 1.00 43.28 141 GLY A CA 1
ATOM 1025 C C . GLY A 1 141 ? -12.592 53.366 12.774 1.00 43.28 141 GLY A C 1
ATOM 1026 O O . GLY A 1 141 ? -11.513 53.314 12.201 1.00 43.28 141 GLY A O 1
ATOM 1027 N N . GLY A 1 142 ? -13.461 52.356 12.747 1.00 39.94 142 GLY A N 1
ATOM 1028 C CA . GLY A 1 142 ? -13.281 51.181 11.898 1.00 39.94 142 GLY A CA 1
ATOM 1029 C C . GLY A 1 142 ? -14.287 50.092 12.233 1.00 39.94 142 GLY A C 1
ATOM 1030 O O . GLY A 1 142 ? -14.038 49.268 13.105 1.00 39.94 142 GLY A O 1
ATOM 1031 N N . GLY A 1 143 ? -15.439 50.099 11.559 1.00 49.41 143 GLY A N 1
ATOM 1032 C CA . GLY A 1 143 ? -16.420 49.018 11.626 1.00 49.41 143 GLY A CA 1
ATOM 1033 C C . GLY A 1 143 ? -15.841 47.730 11.045 1.00 49.41 143 GLY A C 1
ATOM 1034 O O . GLY A 1 143 ? -15.978 47.465 9.855 1.00 49.41 143 GLY A O 1
ATOM 1035 N N . GLY A 1 144 ? -15.172 46.941 11.882 1.00 46.69 144 GLY A N 1
ATOM 1036 C CA . GLY A 1 144 ? -14.779 45.576 11.568 1.00 46.69 144 GLY A CA 1
ATOM 1037 C C . GLY A 1 144 ? -15.964 44.656 11.818 1.00 46.69 144 GLY A C 1
ATOM 1038 O O . GLY A 1 144 ? -16.273 44.351 12.967 1.00 46.69 144 GLY A O 1
ATOM 1039 N N . GLY A 1 145 ? -16.649 44.238 10.754 1.00 56.72 145 GLY A N 1
ATOM 1040 C CA . GLY A 1 145 ? -17.633 43.164 10.834 1.00 56.72 145 GLY A CA 1
ATOM 1041 C C . GLY A 1 145 ? -16.961 41.919 11.406 1.00 56.72 145 GLY A C 1
ATOM 1042 O O . GLY A 1 145 ? -16.125 41.307 10.744 1.00 56.72 145 GLY A O 1
ATOM 1043 N N . GLY A 1 146 ? -17.281 41.582 12.656 1.00 65.38 146 GLY A N 1
ATOM 1044 C CA . GLY A 1 146 ? -16.804 40.356 13.283 1.00 65.38 146 GLY A CA 1
ATOM 1045 C C . GLY A 1 146 ? -17.224 39.160 12.434 1.00 65.38 146 GLY A C 1
ATOM 1046 O O . GLY A 1 146 ? -18.389 39.041 12.058 1.00 65.38 146 GLY A O 1
ATOM 1047 N N . CYS A 1 147 ? -16.273 38.291 12.101 1.00 71.19 147 CYS A N 1
ATOM 1048 C CA . CYS A 1 147 ? -16.571 37.048 11.404 1.00 71.19 147 CYS A CA 1
ATOM 1049 C C . CYS A 1 147 ? -17.374 36.147 12.350 1.00 71.19 147 CYS A C 1
ATOM 1051 O O . CYS A 1 147 ? -16.840 35.641 13.338 1.00 71.19 147 CYS A O 1
ATOM 1053 N N . ILE A 1 148 ? -18.673 35.995 12.090 1.00 70.44 148 ILE A N 1
ATOM 1054 C CA . ILE A 1 148 ? -19.531 35.089 12.853 1.00 70.44 148 ILE A CA 1
ATOM 1055 C C . ILE A 1 148 ? -19.312 33.688 12.292 1.00 70.44 148 ILE A C 1
ATOM 1057 O O . ILE A 1 148 ? -19.774 33.367 11.199 1.00 70.44 148 ILE A O 1
ATOM 1061 N N . SER A 1 149 ? -18.602 32.855 13.047 1.00 66.69 149 SER A N 1
ATOM 1062 C CA . SER A 1 149 ? -18.365 31.468 12.658 1.00 66.69 149 SER A CA 1
ATOM 1063 C C . SER A 1 149 ? -19.675 30.670 12.634 1.00 66.69 149 SER A C 1
ATOM 1065 O O . SER A 1 149 ? -20.458 30.721 13.588 1.00 66.69 149 SER A O 1
ATOM 1067 N N . GLN A 1 150 ? -19.897 29.909 11.568 1.00 78.06 150 GLN A N 1
ATOM 1068 C CA . GLN A 1 150 ? -21.072 29.061 11.371 1.00 78.06 150 GLN A CA 1
ATOM 1069 C C . GLN A 1 150 ? -20.611 27.618 11.209 1.00 78.06 150 GLN A C 1
ATOM 1071 O O . GLN A 1 150 ? -20.280 27.169 10.113 1.00 78.06 150 GLN A O 1
ATOM 1076 N N . TRP A 1 151 ? -20.570 26.904 12.329 1.00 76.94 151 TRP A N 1
ATOM 1077 C CA . TRP A 1 151 ? -19.974 25.576 12.390 1.00 76.94 151 TRP A CA 1
ATOM 1078 C C . TRP A 1 151 ? -20.967 24.480 12.036 1.00 76.94 151 TRP A C 1
ATOM 1080 O O . TRP A 1 151 ? -22.045 24.392 12.629 1.00 76.94 151 TRP A O 1
ATOM 1090 N N . GLU A 1 152 ? -20.550 23.605 11.132 1.00 80.94 152 GLU A N 1
ATOM 1091 C CA . GLU A 1 152 ? -21.139 22.286 10.951 1.00 80.94 152 GLU A CA 1
ATOM 1092 C C . GLU A 1 152 ? -20.407 21.280 11.833 1.00 80.94 152 GLU A C 1
ATOM 1094 O O . GLU A 1 152 ? -19.181 21.303 11.928 1.00 80.94 152 GLU A O 1
ATOM 1099 N N . TYR A 1 153 ? -21.163 20.403 12.486 1.00 85.12 153 TYR A N 1
ATOM 1100 C CA . TYR A 1 153 ? -20.626 19.361 13.356 1.00 85.12 153 TYR A CA 1
ATOM 1101 C C . TYR A 1 153 ? -20.857 17.990 12.736 1.00 85.12 153 TYR A C 1
ATOM 1103 O O . TYR A 1 153 ? -21.800 17.803 11.965 1.00 85.12 153 TYR A O 1
ATOM 1111 N N . SER A 1 154 ? -20.033 17.025 13.131 1.00 86.25 154 SER A N 1
ATOM 1112 C CA . SER A 1 154 ? -20.267 15.613 12.867 1.00 86.25 154 SER A CA 1
ATOM 1113 C C . SER A 1 154 ? -21.550 15.119 13.534 1.00 86.25 154 SER A C 1
ATOM 1115 O O . SER A 1 154 ? -22.150 15.789 14.387 1.00 86.25 154 SER A O 1
ATOM 1117 N N . GLY A 1 155 ? -21.947 13.897 13.173 1.00 87.50 155 GLY A N 1
ATOM 1118 C CA . GLY A 1 155 ? -22.838 13.112 14.020 1.00 87.50 155 GLY A CA 1
ATOM 1119 C C . GLY A 1 155 ? -22.257 12.964 15.431 1.00 87.50 155 GLY A C 1
ATOM 1120 O O . GLY A 1 155 ? -21.047 13.103 15.634 1.00 87.50 155 GLY A O 1
ATOM 1121 N N . TRP A 1 156 ? -23.133 12.722 16.405 1.00 87.06 156 TRP A N 1
ATOM 1122 C CA . TRP A 1 156 ? -22.716 12.339 17.753 1.00 87.06 156 TRP A CA 1
ATOM 1123 C C . TRP A 1 156 ? -22.022 10.976 17.718 1.00 87.06 156 TRP A C 1
ATOM 1125 O O . TRP A 1 156 ? -22.487 10.073 17.021 1.00 87.06 156 TRP A O 1
ATOM 1135 N N . SER A 1 157 ? -20.931 10.836 18.471 1.00 88.12 157 SER A N 1
ATOM 1136 C CA . SER A 1 157 ? -20.283 9.551 18.729 1.00 88.12 157 SER A CA 1
ATOM 1137 C C . SER A 1 157 ? -21.233 8.601 19.462 1.00 88.12 157 SER A C 1
ATOM 1139 O O . SER A 1 157 ? -22.249 9.020 20.028 1.00 88.12 157 SER A O 1
ATOM 1141 N N . LYS A 1 158 ? -20.874 7.315 19.525 1.00 87.69 158 LYS A N 1
ATOM 1142 C CA . LYS A 1 158 ? -21.495 6.392 20.482 1.00 87.69 158 LYS A CA 1
ATOM 1143 C C . LYS A 1 158 ? -21.232 6.867 21.918 1.00 87.69 158 LYS A C 1
ATOM 1145 O O . LYS A 1 158 ? -20.315 7.655 22.169 1.00 87.69 158 LYS A O 1
ATOM 1150 N N . CYS A 1 159 ? -22.134 6.485 22.816 1.00 91.38 159 CYS A N 1
ATOM 1151 C CA . CYS A 1 159 ? -22.028 6.794 24.239 1.00 91.38 159 CYS A CA 1
ATOM 1152 C C . CYS A 1 159 ? -20.854 6.005 24.820 1.00 91.38 159 CYS A C 1
ATOM 1154 O O . CYS A 1 159 ? -20.744 4.827 24.507 1.00 91.38 159 CYS A O 1
ATOM 1156 N N . ASN A 1 160 ? -19.996 6.639 25.619 1.00 88.25 160 ASN A N 1
ATOM 1157 C CA . ASN A 1 160 ? -18.855 5.972 26.256 1.00 88.25 160 ASN A CA 1
ATOM 1158 C C . ASN A 1 160 ? -19.129 5.578 27.721 1.00 88.25 160 ASN A C 1
ATOM 1160 O O . ASN A 1 160 ? -20.176 5.930 28.272 1.00 88.25 160 ASN A O 1
ATOM 1164 N N . ALA A 1 161 ? -18.178 4.904 28.389 1.00 86.88 161 ALA A N 1
ATOM 1165 C CA . ALA A 1 161 ? -18.294 4.542 29.815 1.00 86.88 161 ALA A CA 1
ATOM 1166 C C . ALA A 1 161 ? -18.579 5.726 30.752 1.00 86.88 161 ALA A C 1
ATOM 1168 O O . ALA A 1 161 ? -19.183 5.547 31.807 1.00 86.88 161 ALA A O 1
ATOM 1169 N N . ALA A 1 162 ? -18.159 6.941 30.388 1.00 89.62 162 ALA A N 1
ATOM 1170 C CA . ALA A 1 162 ? -18.440 8.146 31.166 1.00 89.62 162 ALA A CA 1
ATOM 1171 C C . ALA A 1 162 ? -19.868 8.681 30.945 1.00 89.62 162 ALA A C 1
ATOM 1173 O O . ALA A 1 162 ? -20.198 9.759 31.442 1.00 89.62 162 ALA A O 1
ATOM 1174 N N . LEU A 1 163 ? -20.705 7.947 30.201 1.00 90.19 163 LEU A N 1
ATOM 1175 C CA . LEU A 1 163 ? -22.035 8.352 29.763 1.00 90.19 163 LEU A CA 1
ATOM 1176 C C . LEU A 1 163 ? -22.002 9.663 28.979 1.00 90.19 163 LEU A C 1
ATOM 1178 O O . LEU A 1 163 ? -22.849 10.543 29.156 1.00 90.19 163 LEU A O 1
ATOM 1182 N N . GLN A 1 164 ? -21.004 9.799 28.106 1.00 90.88 164 GLN A N 1
ATOM 1183 C CA . GLN A 1 164 ? -20.798 10.979 27.282 1.00 90.88 164 GLN A CA 1
ATOM 1184 C C . GLN A 1 164 ? -20.698 10.622 25.798 1.00 90.88 164 GLN A C 1
ATOM 1186 O O . GLN A 1 164 ? -20.068 9.644 25.407 1.00 90.88 164 GLN A O 1
ATOM 1191 N N . GLN A 1 165 ? -21.311 11.459 24.966 1.00 90.12 165 GLN A N 1
ATOM 1192 C CA . GLN A 1 165 ? -21.133 11.477 23.517 1.00 90.12 165 GLN A CA 1
ATOM 1193 C C . GLN A 1 165 ? -20.440 12.770 23.120 1.00 90.12 165 GLN A C 1
ATOM 1195 O O . GLN A 1 165 ? -20.715 13.832 23.688 1.00 90.12 165 GLN A O 1
ATOM 1200 N N . THR A 1 166 ? -19.578 12.693 22.115 1.00 89.1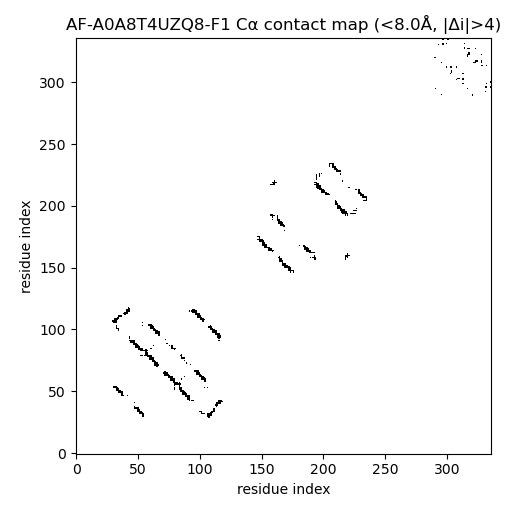2 166 THR A N 1
ATOM 1201 C CA . THR A 1 166 ? -18.859 13.840 21.569 1.00 89.12 166 THR A CA 1
ATOM 1202 C C . THR A 1 166 ? -19.203 14.031 20.098 1.00 89.12 166 THR A C 1
ATOM 1204 O O . THR A 1 166 ? -19.541 13.091 19.383 1.00 89.12 166 THR A O 1
ATOM 1207 N N . ARG A 1 167 ? -19.166 15.274 19.622 1.00 89.25 167 ARG A N 1
ATOM 1208 C CA . ARG A 1 167 ? -19.160 15.567 18.184 1.00 89.25 167 ARG A CA 1
ATOM 1209 C C . ARG A 1 167 ? -18.181 16.681 17.884 1.00 89.25 167 ARG A C 1
ATOM 1211 O O . ARG A 1 167 ? -18.068 17.639 18.656 1.00 89.25 167 ARG A O 1
ATOM 1218 N N . THR A 1 168 ? -17.532 16.568 16.739 1.00 85.62 168 THR A N 1
ATOM 1219 C CA . THR A 1 168 ? -16.433 17.442 16.335 1.00 85.62 168 THR A CA 1
ATOM 1220 C C . THR A 1 168 ? -16.919 18.414 15.274 1.00 85.62 168 THR A C 1
ATOM 1222 O O . THR A 1 168 ? -17.742 18.069 14.425 1.00 85.62 168 THR A O 1
ATOM 1225 N N . ALA A 1 169 ? -16.447 19.655 15.324 1.00 82.56 169 ALA A N 1
ATOM 1226 C CA . ALA A 1 169 ? -16.730 20.628 14.277 1.00 82.56 169 ALA A CA 1
ATOM 1227 C C . ALA A 1 169 ? -15.974 20.243 12.988 1.00 82.56 169 ALA A C 1
ATOM 1229 O O . ALA A 1 169 ? -14.757 20.086 13.019 1.00 82.56 169 ALA A O 1
ATOM 1230 N N . ILE A 1 170 ? -16.684 20.075 11.867 1.00 77.12 170 ILE A N 1
ATOM 1231 C CA . ILE A 1 170 ? -16.114 19.623 10.584 1.00 77.12 170 ILE A CA 1
ATOM 1232 C C . ILE A 1 170 ? -15.737 20.823 9.705 1.00 77.12 170 ILE A C 1
ATOM 1234 O O . ILE A 1 170 ? -14.649 20.858 9.133 1.00 77.12 170 ILE A O 1
ATOM 1238 N N . HIS A 1 171 ? -16.607 21.834 9.610 1.00 69.69 171 HIS A N 1
ATOM 1239 C CA . HIS A 1 171 ? -16.382 22.999 8.751 1.00 69.69 171 HIS A CA 1
ATOM 1240 C C . HIS A 1 171 ? -16.913 24.286 9.382 1.00 69.69 171 HIS A C 1
ATOM 1242 O O . HIS A 1 171 ? -18.000 24.300 9.960 1.00 69.69 171 HIS A O 1
ATOM 1248 N N . ASP A 1 172 ? -16.173 25.383 9.215 1.00 72.19 172 ASP A N 1
ATOM 1249 C CA . ASP A 1 172 ? -16.684 26.735 9.439 1.00 72.19 172 ASP A CA 1
ATOM 1250 C C . ASP A 1 172 ? -17.129 27.333 8.102 1.00 72.19 172 ASP A C 1
ATOM 1252 O O . ASP A 1 172 ? -16.306 27.755 7.284 1.00 72.19 172 ASP A O 1
ATOM 1256 N N . LYS A 1 173 ? -18.443 27.408 7.877 1.00 69.44 173 LYS A N 1
ATOM 1257 C CA . LYS A 1 173 ? -18.997 28.079 6.692 1.00 69.44 173 LYS A CA 1
ATOM 1258 C C . LYS A 1 173 ? -18.652 29.570 6.648 1.00 69.44 173 LYS A C 1
ATOM 1260 O O . LYS A 1 173 ? -18.658 30.153 5.567 1.00 69.44 173 LYS A O 1
ATOM 1265 N N . GLY A 1 174 ? -18.311 30.169 7.792 1.00 67.19 174 GLY A N 1
ATOM 1266 C CA . GLY A 1 174 ? -17.886 31.563 7.906 1.00 67.19 174 GLY A CA 1
ATOM 1267 C C . GLY A 1 174 ? -16.486 31.847 7.353 1.00 67.19 174 GLY A C 1
ATOM 1268 O O . GLY A 1 174 ? -16.150 33.016 7.178 1.00 67.19 174 GLY A O 1
ATOM 1269 N N . LYS A 1 175 ? -15.679 30.815 7.040 1.00 66.25 175 LYS A N 1
ATOM 1270 C CA . LYS A 1 175 ? -14.271 30.945 6.604 1.00 66.25 175 LYS A CA 1
ATOM 1271 C C . LYS A 1 175 ? -13.451 31.872 7.516 1.00 66.25 175 LYS A C 1
ATOM 1273 O O . LYS A 1 175 ? -12.622 32.648 7.035 1.00 66.25 175 LYS A O 1
ATOM 1278 N N . CYS A 1 176 ? -13.670 31.824 8.829 1.00 70.56 176 CYS A N 1
ATOM 1279 C CA . CYS A 1 176 ? -12.943 32.692 9.743 1.00 70.56 176 CYS A CA 1
ATOM 1280 C C . CYS A 1 176 ? -11.489 32.198 9.888 1.00 70.56 176 CYS A C 1
ATOM 1282 O O . CYS A 1 176 ? -11.230 31.138 10.448 1.00 70.56 176 CYS A O 1
ATOM 1284 N N . ILE A 1 177 ? -10.528 32.990 9.392 1.00 59.00 177 ILE A N 1
ATOM 1285 C CA . ILE A 1 177 ? -9.110 32.608 9.193 1.00 59.00 177 ILE A CA 1
ATOM 1286 C C . ILE A 1 177 ? -8.356 32.268 10.502 1.00 59.00 177 ILE A C 1
ATOM 1288 O O . ILE A 1 177 ? -7.309 31.633 10.451 1.00 59.00 177 ILE A O 1
ATOM 1292 N N . ASN A 1 178 ? -8.894 32.617 11.678 1.00 64.56 178 ASN A N 1
ATOM 1293 C CA . ASN A 1 178 ? -8.178 32.516 12.961 1.00 64.56 178 ASN A CA 1
ATOM 1294 C C . ASN A 1 178 ? -8.905 31.722 14.064 1.00 64.56 178 ASN A C 1
ATOM 1296 O O . ASN A 1 178 ? -8.511 31.806 15.228 1.00 64.56 178 ASN A O 1
ATOM 1300 N N . ALA A 1 179 ? -9.966 30.970 13.756 1.00 57.06 179 ALA A N 1
ATOM 1301 C CA . ALA A 1 179 ? -10.621 30.158 14.780 1.00 57.06 179 ALA A CA 1
ATOM 1302 C C . ALA A 1 179 ? -9.811 28.876 15.038 1.00 57.06 179 ALA A C 1
ATOM 1304 O O . ALA A 1 179 ? -9.748 27.993 14.186 1.00 57.06 179 ALA A O 1
ATOM 1305 N N . LYS A 1 180 ? -9.172 28.773 16.211 1.00 57.09 180 LYS A N 1
ATOM 1306 C CA . LYS A 1 180 ? -8.479 27.547 16.633 1.00 57.09 180 LYS A CA 1
ATOM 1307 C C . LYS A 1 180 ? -9.501 26.391 16.703 1.00 57.09 180 LYS A C 1
ATOM 1309 O O . LYS A 1 180 ? -10.459 26.511 17.465 1.00 57.09 180 LYS A O 1
ATOM 1314 N N . PRO A 1 181 ? -9.316 25.275 15.969 1.00 53.44 181 PRO A N 1
ATOM 1315 C CA . PRO A 1 181 ? -10.279 24.164 15.943 1.00 53.44 181 PRO A CA 1
ATOM 1316 C C . PRO A 1 181 ? -10.406 23.391 17.264 1.00 53.44 181 PRO A C 1
ATOM 1318 O O . PRO A 1 181 ? -11.373 22.663 17.459 1.00 53.44 181 PRO A O 1
ATOM 1321 N N . GLN A 1 182 ? -9.430 23.518 18.167 1.00 50.34 182 GLN A N 1
ATOM 1322 C CA . GLN A 1 182 ? -9.271 22.587 19.288 1.00 50.34 182 GLN A CA 1
ATOM 1323 C C . GLN A 1 182 ? -10.266 22.752 20.445 1.00 50.34 182 GLN A C 1
ATOM 1325 O O . GLN A 1 182 ? -10.335 21.873 21.295 1.00 50.34 182 GLN A O 1
ATOM 1330 N N . GLU A 1 183 ? -11.070 23.815 20.482 1.00 57.16 183 GLU A N 1
ATOM 1331 C CA . GLU A 1 183 ? -11.931 24.109 21.641 1.00 57.16 183 GLU A CA 1
ATOM 1332 C C . GLU A 1 183 ? -13.428 23.879 21.378 1.00 57.16 183 GLU A C 1
ATOM 1334 O O . GLU A 1 183 ? -14.280 24.410 22.085 1.00 57.16 183 GLU A O 1
ATOM 1339 N N . LYS A 1 184 ? -13.787 23.106 20.341 1.00 72.94 184 LYS A N 1
ATOM 1340 C CA . LYS A 1 184 ? -15.193 23.001 19.913 1.00 72.94 184 LYS A CA 1
ATOM 1341 C C . LYS A 1 184 ? -15.796 21.607 19.835 1.00 72.94 184 LYS A C 1
ATOM 1343 O O . LYS A 1 184 ? -16.827 21.425 19.184 1.00 72.94 184 LYS A O 1
ATOM 1348 N N . ASN A 1 185 ? -15.213 20.642 20.533 1.00 77.62 185 ASN A N 1
ATOM 1349 C CA . ASN A 1 185 ? -15.884 19.365 20.735 1.00 77.62 185 ASN A CA 1
ATOM 1350 C C . ASN A 1 185 ? -17.039 19.576 21.713 1.00 77.62 185 ASN A C 1
ATOM 1352 O O . ASN A 1 185 ? -16.842 19.978 22.858 1.00 77.62 185 ASN A O 1
ATOM 1356 N N . LEU A 1 186 ? -18.263 19.351 21.240 1.00 86.81 186 LEU A N 1
ATOM 1357 C CA . LEU A 1 186 ? -19.436 19.397 22.102 1.00 86.81 186 LEU A CA 1
ATOM 1358 C C . LEU A 1 186 ? -19.572 18.044 22.781 1.00 86.81 186 LEU A C 1
ATOM 1360 O O . LEU A 1 186 ? -19.564 17.022 22.100 1.00 86.81 186 LEU A O 1
ATOM 1364 N N . VAL A 1 187 ? -19.722 18.063 24.101 1.00 90.50 187 VAL A N 1
ATOM 1365 C CA . VAL A 1 187 ? -19.969 16.873 24.916 1.00 90.50 187 VAL A CA 1
ATOM 1366 C C . VAL A 1 187 ? -21.406 16.937 25.419 1.00 90.50 187 VAL A C 1
ATOM 1368 O O . VAL A 1 187 ? -21.879 17.992 25.846 1.00 90.50 187 VAL A O 1
ATOM 1371 N N . ARG A 1 188 ? -22.113 15.814 25.359 1.00 91.69 188 ARG A N 1
ATOM 1372 C CA . ARG A 1 188 ? -23.466 15.661 25.897 1.00 91.69 188 ARG A CA 1
ATOM 1373 C C . ARG A 1 188 ? -23.545 14.371 26.705 1.00 91.69 188 ARG A C 1
ATOM 1375 O O . ARG A 1 188 ? -22.911 13.390 26.336 1.00 91.69 188 ARG A O 1
ATOM 1382 N N . SER A 1 189 ? -24.353 14.367 27.764 1.00 93.12 189 SER A N 1
ATOM 1383 C CA . SER A 1 189 ? -24.674 13.150 28.506 1.00 93.12 189 SER A CA 1
ATOM 1384 C C . SER A 1 189 ? -25.678 12.251 27.771 1.00 93.12 189 SER A C 1
ATOM 1386 O O . SER A 1 189 ? -26.630 12.724 27.142 1.00 93.12 189 SER A O 1
ATOM 1388 N N . CYS A 1 190 ? -25.478 10.946 27.889 1.00 91.12 190 CYS A N 1
ATOM 1389 C CA . CYS A 1 190 ? -26.380 9.885 27.441 1.00 91.12 190 CYS A CA 1
ATOM 1390 C C . CYS A 1 190 ? -26.814 9.034 28.643 1.00 91.12 190 CYS A C 1
ATOM 1392 O O . CYS A 1 190 ? -26.206 9.100 29.706 1.00 91.12 190 CYS A O 1
ATOM 1394 N N . GLU A 1 191 ? -27.904 8.278 28.504 1.00 91.81 191 GLU A N 1
ATOM 1395 C CA . GLU A 1 191 ? -28.455 7.485 29.616 1.00 91.81 191 GLU A CA 1
ATOM 1396 C C . GLU A 1 191 ? -27.867 6.072 29.689 1.00 91.81 191 GLU A C 1
ATOM 1398 O O . GLU A 1 191 ? -27.736 5.521 30.779 1.00 91.81 191 GLU A O 1
ATOM 1403 N N . VAL A 1 192 ? -27.500 5.489 28.544 1.00 92.31 192 VAL A N 1
ATOM 1404 C CA . VAL A 1 192 ? -27.023 4.105 28.443 1.00 92.31 192 VAL A CA 1
ATOM 1405 C C . VAL A 1 192 ? -25.830 4.044 27.495 1.00 92.31 192 VAL A C 1
ATOM 1407 O O . VAL A 1 192 ? -25.885 4.592 26.393 1.00 92.31 192 VAL A O 1
ATOM 1410 N N . CYS A 1 193 ? -24.768 3.370 27.936 1.00 92.06 193 CYS A N 1
ATOM 1411 C CA . CYS A 1 193 ? -23.660 2.956 27.085 1.00 92.06 193 CYS A CA 1
ATOM 1412 C C . CYS A 1 193 ? -23.995 1.587 26.489 1.00 92.06 193 CYS A C 1
ATOM 1414 O O . CYS A 1 193 ? -24.217 0.635 27.236 1.00 92.06 193 CYS A O 1
ATOM 1416 N N . GLU A 1 194 ? -24.095 1.504 25.166 1.00 93.19 194 GLU A N 1
ATOM 1417 C CA . GLU A 1 194 ? -24.314 0.248 24.448 1.00 93.19 194 GLU A CA 1
ATOM 1418 C C . GLU A 1 194 ? -22.961 -0.238 23.924 1.00 93.19 194 GLU A C 1
ATOM 1420 O O . GLU A 1 194 ? -22.292 0.493 23.192 1.00 93.19 194 GLU A O 1
ATOM 1425 N N . GLU A 1 195 ? -22.542 -1.434 24.345 1.00 93.44 195 GLU A N 1
ATOM 1426 C CA . GLU A 1 195 ? -21.238 -1.992 23.966 1.00 93.44 195 GLU A CA 1
ATOM 1427 C C . GLU A 1 195 ? -21.192 -2.227 22.447 1.00 93.44 195 GLU A C 1
ATOM 1429 O O . GLU A 1 195 ? -22.173 -2.657 21.836 1.00 93.44 195 GLU A O 1
ATOM 1434 N N . ASP A 1 196 ? -20.048 -1.964 21.823 1.00 92.81 196 ASP A N 1
ATOM 1435 C CA . ASP A 1 196 ? -19.858 -2.150 20.384 1.00 92.81 196 ASP A CA 1
ATOM 1436 C C . ASP A 1 196 ? -18.620 -3.002 20.136 1.00 92.81 196 ASP A C 1
ATOM 1438 O O . ASP A 1 196 ? -17.507 -2.499 19.994 1.00 92.81 196 ASP A O 1
ATOM 1442 N N . TRP A 1 197 ? -18.816 -4.318 20.150 1.00 93.75 197 TRP A N 1
ATOM 1443 C CA . TRP A 1 197 ? -17.716 -5.270 20.088 1.00 93.75 197 TRP A CA 1
ATOM 1444 C C . TRP A 1 197 ? -17.263 -5.538 18.655 1.00 93.75 197 TRP A C 1
ATOM 1446 O O . TRP A 1 197 ? -17.997 -6.119 17.853 1.00 93.75 197 TRP A O 1
ATOM 1456 N N . THR A 1 198 ? -15.999 -5.227 18.383 1.00 94.75 198 THR A N 1
ATOM 1457 C CA . THR A 1 198 ? -15.287 -5.652 17.177 1.00 94.75 198 THR A CA 1
ATOM 1458 C C . THR A 1 198 ? -14.322 -6.774 17.547 1.00 94.75 198 THR A C 1
ATOM 1460 O O . THR A 1 198 ? -13.448 -6.591 18.392 1.00 94.75 198 THR A O 1
ATOM 1463 N N . CYS A 1 199 ? -14.478 -7.949 16.932 1.00 96.62 199 CYS A N 1
ATOM 1464 C CA . CYS A 1 199 ? -13.633 -9.114 17.207 1.00 96.62 199 CYS A CA 1
ATOM 1465 C C . CYS A 1 199 ? -12.697 -9.442 16.039 1.00 96.62 199 CYS A C 1
ATOM 1467 O O . CYS A 1 199 ? -13.075 -9.312 14.874 1.00 96.62 199 CYS A O 1
ATOM 1469 N N . SER A 1 200 ? -11.500 -9.939 16.351 1.00 95.69 200 SER A N 1
ATOM 1470 C CA . SER A 1 200 ? -10.580 -10.524 15.378 1.00 95.69 200 SER A CA 1
ATOM 1471 C C . SER A 1 200 ? -11.099 -11.864 14.829 1.00 95.69 200 SER A C 1
ATOM 1473 O O . SER A 1 200 ? -12.098 -12.425 15.296 1.00 95.69 200 SER A O 1
ATOM 1475 N N . GLY A 1 201 ? -10.427 -12.385 13.797 1.00 93.50 201 GLY A N 1
ATOM 1476 C CA . GLY A 1 201 ? -10.662 -13.751 13.327 1.00 93.50 201 GLY A CA 1
ATOM 1477 C C . GLY A 1 201 ? -10.265 -14.789 14.383 1.00 93.50 201 GLY A C 1
ATOM 1478 O O . GLY A 1 201 ? -9.421 -14.528 15.237 1.00 93.50 201 GLY A O 1
ATOM 1479 N N . TRP A 1 202 ? -10.856 -15.983 14.314 1.00 96.38 202 TRP A N 1
ATOM 1480 C CA . TRP A 1 202 ? -10.480 -17.093 15.191 1.00 96.38 202 TRP A CA 1
ATOM 1481 C C . TRP A 1 202 ? -9.010 -17.490 15.006 1.00 96.38 202 TRP A C 1
ATOM 1483 O O . TRP A 1 202 ? -8.525 -17.619 13.879 1.00 96.38 202 TRP A O 1
ATOM 1493 N N . SER A 1 203 ? -8.309 -17.706 16.119 1.00 95.38 203 SER A N 1
ATOM 1494 C CA . SER A 1 203 ? -6.949 -18.234 16.137 1.00 95.38 203 SER A CA 1
ATOM 1495 C C . SER A 1 203 ? -6.908 -19.681 15.642 1.00 95.38 203 SER A C 1
ATOM 1497 O O . SER A 1 203 ? -7.929 -20.355 15.489 1.00 95.38 203 SER A O 1
ATOM 1499 N N . VAL A 1 204 ? -5.705 -20.182 15.356 1.00 93.62 204 VAL A N 1
ATOM 1500 C CA . VAL A 1 204 ? -5.538 -21.595 15.004 1.00 93.62 204 VAL A CA 1
ATOM 1501 C C . VAL A 1 204 ? -6.013 -22.486 16.150 1.00 93.62 204 VAL A C 1
ATOM 1503 O O . VAL A 1 204 ? -5.798 -22.189 17.321 1.00 93.62 204 VAL A O 1
ATOM 1506 N N . CYS A 1 205 ? -6.626 -23.613 15.804 1.00 95.50 205 CYS A N 1
ATOM 1507 C CA . CYS A 1 205 ? -7.104 -24.569 16.792 1.00 95.50 205 CYS A CA 1
ATOM 1508 C C . CYS A 1 205 ? -5.935 -25.189 17.581 1.00 95.50 205 CYS A C 1
ATOM 1510 O O . CYS A 1 205 ? -5.180 -25.995 17.029 1.00 95.50 205 CYS A O 1
ATOM 1512 N N . VAL A 1 206 ? -5.798 -24.860 18.870 1.00 93.88 206 VAL A N 1
ATOM 1513 C CA . VAL A 1 206 ? -4.775 -25.417 19.771 1.00 93.88 206 VAL A CA 1
ATOM 1514 C C . VAL A 1 206 ? -5.465 -26.225 20.862 1.00 93.88 206 VAL A C 1
ATOM 1516 O O . VAL A 1 206 ? -6.313 -25.722 21.590 1.00 93.88 206 VAL A O 1
ATOM 1519 N N . SER A 1 207 ? -5.117 -27.508 20.981 1.00 93.62 207 SER A N 1
ATOM 1520 C CA . SER A 1 207 ? -5.716 -28.413 21.978 1.00 93.62 207 SER A CA 1
ATOM 1521 C C . SER A 1 207 ? -7.255 -28.480 21.925 1.00 93.62 207 SER A C 1
ATOM 1523 O O . SER A 1 207 ? -7.903 -28.690 22.945 1.00 93.62 207 SER A O 1
ATOM 1525 N N . GLY A 1 208 ? -7.843 -28.315 20.733 1.00 94.56 208 GLY A N 1
ATOM 1526 C CA . GLY A 1 208 ? -9.295 -28.355 20.525 1.00 94.56 208 GLY A CA 1
ATOM 1527 C C . GLY A 1 208 ? -10.027 -27.056 20.871 1.00 94.56 208 GLY A C 1
ATOM 1528 O O . GLY A 1 208 ? -11.256 -27.046 20.893 1.00 94.56 208 GLY A O 1
ATOM 1529 N N . VAL A 1 209 ? -9.295 -25.970 21.135 1.00 96.75 209 VAL A N 1
ATOM 1530 C CA . VAL A 1 209 ? -9.854 -24.649 21.436 1.00 96.75 209 VAL A CA 1
ATOM 1531 C C . VAL A 1 209 ? -9.240 -23.608 20.503 1.00 96.75 209 VAL A C 1
ATOM 1533 O O . VAL A 1 209 ? -8.031 -23.601 20.271 1.00 96.75 209 VAL A O 1
ATOM 1536 N N . GLN A 1 210 ? -10.086 -22.738 19.962 1.00 97.44 210 GLN A N 1
ATOM 1537 C CA . GLN A 1 210 ? -9.689 -21.523 19.260 1.00 97.44 210 GLN A CA 1
ATOM 1538 C C . GLN A 1 210 ? -10.146 -20.312 20.068 1.00 97.44 210 GLN A C 1
ATOM 1540 O O . GLN A 1 210 ? -11.153 -20.361 20.778 1.00 97.44 210 GLN A O 1
ATOM 1545 N N . SER A 1 211 ? -9.385 -19.231 19.975 1.00 96.75 211 SER A N 1
ATOM 1546 C CA . SER A 1 211 ? -9.633 -17.981 20.687 1.00 96.75 211 SER A CA 1
ATOM 1547 C C . SER A 1 211 ? -9.702 -16.818 19.711 1.00 96.75 211 SER A C 1
ATOM 1549 O O . SER A 1 211 ? -9.083 -16.860 18.651 1.00 96.75 211 SER A O 1
ATOM 1551 N N . ARG A 1 212 ? -10.433 -15.769 20.060 1.00 97.69 212 ARG A N 1
ATOM 1552 C CA . ARG A 1 212 ? -10.403 -14.491 19.345 1.00 97.69 212 ARG A CA 1
ATOM 1553 C C . ARG A 1 212 ? -10.415 -13.352 20.347 1.00 97.69 212 ARG A C 1
ATOM 1555 O O . ARG A 1 212 ? -10.943 -13.499 21.449 1.00 97.69 212 ARG A O 1
ATOM 1562 N N . ASP A 1 213 ? -9.871 -12.224 19.927 1.00 95.56 213 ASP A N 1
ATOM 1563 C CA . ASP A 1 213 ? -9.802 -11.019 20.741 1.00 95.56 213 ASP A CA 1
ATOM 1564 C C . ASP A 1 213 ? -10.940 -10.091 20.330 1.00 95.56 213 ASP A C 1
ATOM 1566 O O . ASP A 1 213 ? -11.152 -9.866 19.140 1.00 95.56 213 ASP A O 1
ATOM 1570 N N . CYS A 1 214 ? -11.680 -9.566 21.303 1.00 96.06 214 CYS A N 1
ATOM 1571 C CA . CYS A 1 214 ? -12.763 -8.615 21.076 1.00 96.06 214 CYS A CA 1
ATOM 1572 C C . CYS A 1 214 ? -12.448 -7.307 21.803 1.00 96.06 214 CYS A C 1
ATOM 1574 O O . CYS A 1 214 ? -12.009 -7.327 22.954 1.00 96.06 214 CYS A O 1
ATOM 1576 N N . VAL A 1 215 ? -12.676 -6.182 21.131 1.00 95.06 215 VAL A N 1
ATOM 1577 C CA . VAL A 1 215 ? -12.477 -4.831 21.664 1.00 95.06 215 VAL A CA 1
ATOM 1578 C C . VAL A 1 215 ? -13.805 -4.087 21.604 1.00 95.06 215 VAL A C 1
ATOM 1580 O O . VAL A 1 215 ? -14.485 -4.117 20.580 1.00 95.06 215 VAL A O 1
ATOM 1583 N N . ASP A 1 216 ? -14.184 -3.452 22.711 1.00 95.44 216 ASP A N 1
ATOM 1584 C CA . ASP A 1 216 ? -15.363 -2.588 22.783 1.00 95.44 216 ASP A CA 1
ATOM 1585 C C . ASP A 1 216 ? -15.002 -1.178 22.297 1.00 95.44 216 ASP A C 1
ATOM 1587 O O . ASP A 1 216 ? -14.349 -0.409 23.008 1.00 95.44 216 ASP A O 1
ATOM 1591 N N . GLU A 1 217 ? -15.439 -0.838 21.085 1.00 88.56 217 GLU A N 1
ATOM 1592 C CA . GLU A 1 217 ? -15.206 0.461 20.437 1.00 88.56 217 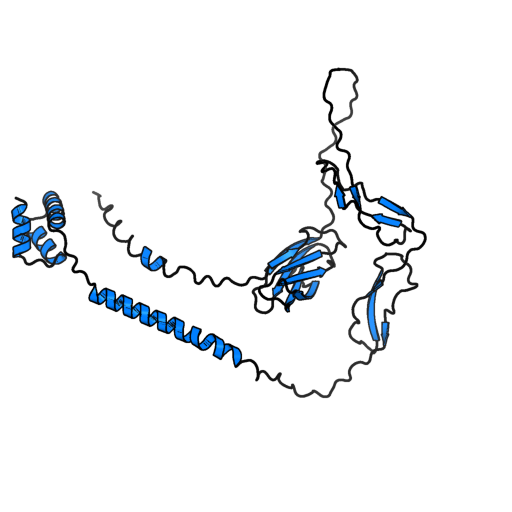GLU A CA 1
ATOM 1593 C C . GLU A 1 217 ? -15.891 1.614 21.181 1.00 88.56 217 GLU A C 1
ATOM 1595 O O . GLU A 1 217 ? -15.437 2.760 21.139 1.00 88.56 217 GLU A O 1
ATOM 1600 N N . SER A 1 218 ? -16.973 1.320 21.907 1.00 86.62 218 SER A N 1
ATOM 1601 C CA . SER A 1 218 ? -17.668 2.317 22.724 1.00 86.62 218 SER A CA 1
ATOM 1602 C C . SER A 1 218 ? -17.002 2.509 24.087 1.00 86.62 218 SER A C 1
ATOM 1604 O O . SER A 1 218 ? -17.325 3.464 24.793 1.00 86.62 218 SER A O 1
ATOM 1606 N N . GLN A 1 219 ? -16.042 1.653 24.457 1.00 90.75 219 GLN A N 1
ATOM 1607 C CA . GLN A 1 219 ? -15.333 1.699 25.736 1.00 90.75 219 GLN A CA 1
ATOM 1608 C C . GLN A 1 219 ? -16.299 1.813 26.925 1.00 90.75 219 GLN A C 1
ATOM 1610 O O . GLN A 1 219 ? -16.067 2.608 27.832 1.00 90.75 219 GLN A O 1
ATOM 1615 N N . CYS A 1 220 ? -17.403 1.065 26.911 1.00 90.88 220 CYS A N 1
ATOM 1616 C CA . CYS A 1 220 ? -18.409 1.040 27.969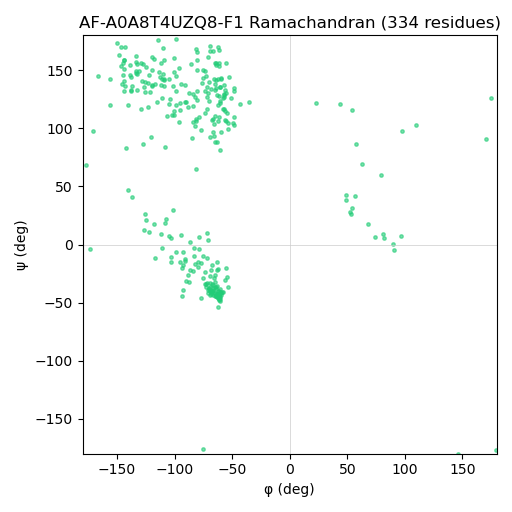 1.00 90.88 220 CYS A CA 1
ATOM 1617 C C . CYS A 1 220 ? -17.893 0.378 29.250 1.00 90.88 220 CYS A C 1
ATOM 1619 O O . CYS A 1 220 ? -18.361 0.697 30.343 1.00 90.88 220 CYS A O 1
ATOM 1621 N N . GLY A 1 221 ? -16.920 -0.532 29.130 1.00 88.69 221 GLY A N 1
ATOM 1622 C CA . GLY A 1 221 ? -16.317 -1.233 30.269 1.00 88.69 221 GLY A CA 1
ATOM 1623 C C . GLY A 1 221 ? -17.213 -2.312 30.886 1.00 88.69 221 GLY A C 1
ATOM 1624 O O . GLY A 1 221 ? -16.869 -2.887 31.918 1.00 88.69 221 GLY A O 1
ATOM 1625 N N . THR A 1 222 ? -18.352 -2.598 30.262 1.00 91.69 222 THR A N 1
ATOM 1626 C CA . THR A 1 222 ? -19.231 -3.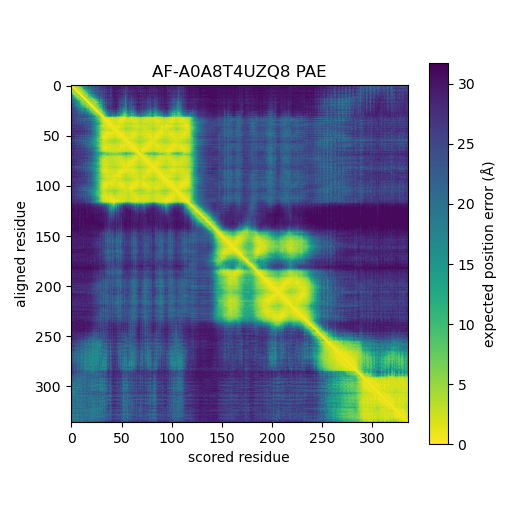722 30.580 1.00 91.69 222 THR A CA 1
ATOM 1627 C C . THR A 1 222 ? -18.990 -4.865 29.584 1.00 91.69 222 THR A C 1
ATOM 1629 O O . THR A 1 222 ? -18.402 -4.651 28.528 1.00 91.69 222 THR A O 1
ATOM 1632 N N . THR A 1 223 ? -19.385 -6.094 29.931 1.00 94.75 223 THR A N 1
ATOM 1633 C CA . THR A 1 223 ? -19.218 -7.299 29.085 1.00 94.75 223 THR A CA 1
ATOM 1634 C C . THR A 1 223 ? -20.536 -8.046 28.856 1.00 94.75 223 THR A C 1
ATOM 1636 O O . THR A 1 223 ? -20.556 -9.259 28.650 1.00 94.75 223 THR A O 1
ATOM 1639 N N . SER A 1 224 ? -21.657 -7.332 28.931 1.00 93.75 224 SER A N 1
ATOM 1640 C CA . SER A 1 224 ? -23.010 -7.896 28.915 1.00 93.75 224 SER A CA 1
ATOM 1641 C C . SER A 1 224 ? -23.390 -8.482 27.558 1.00 93.75 224 SER A C 1
ATOM 1643 O O . SER A 1 224 ? -24.130 -9.462 27.507 1.00 93.75 224 SER A O 1
ATOM 1645 N N . ILE A 1 225 ? -22.898 -7.888 26.469 1.00 95.00 225 ILE A N 1
ATOM 1646 C CA . ILE A 1 225 ? -23.131 -8.342 25.091 1.00 95.00 225 ILE A CA 1
ATOM 1647 C C . ILE A 1 225 ? -21.824 -8.741 24.392 1.00 95.00 225 ILE A C 1
ATOM 1649 O O . ILE A 1 225 ? -21.787 -8.861 23.168 1.00 95.00 225 ILE A O 1
ATOM 1653 N N . MET A 1 226 ? -20.761 -8.976 25.170 1.00 95.94 226 MET A N 1
ATOM 1654 C CA . MET A 1 226 ? -19.472 -9.434 24.660 1.00 95.94 226 MET A CA 1
ATOM 1655 C C . MET A 1 226 ? -19.628 -10.788 23.948 1.00 95.94 226 MET A C 1
ATOM 1657 O O . MET A 1 226 ? -20.095 -11.750 24.568 1.00 95.94 226 MET A O 1
ATOM 1661 N N . PRO A 1 227 ? -19.233 -10.901 22.666 1.00 96.31 227 PRO A N 1
ATOM 1662 C CA . PRO A 1 227 ? -19.253 -12.173 21.954 1.00 96.31 227 PRO A CA 1
ATOM 1663 C C . PRO A 1 227 ? -18.332 -13.209 22.607 1.00 96.31 227 PRO A C 1
ATOM 1665 O O . PRO A 1 227 ? -17.343 -12.864 23.251 1.00 96.31 227 PRO A O 1
ATOM 1668 N N . GLU A 1 228 ? -18.609 -14.497 22.385 1.00 96.12 228 GLU A N 1
ATOM 1669 C CA . GLU A 1 228 ? -17.746 -15.573 22.885 1.00 96.12 228 GLU A CA 1
ATOM 1670 C C . GLU A 1 228 ? -16.320 -15.413 22.348 1.00 96.12 228 GLU A C 1
ATOM 1672 O O . GLU A 1 228 ? -16.110 -15.315 21.136 1.00 96.12 228 GLU A O 1
ATOM 1677 N N . THR A 1 229 ? -15.340 -15.385 23.248 1.00 97.25 229 THR A N 1
ATOM 1678 C CA . THR A 1 229 ? -13.914 -15.239 22.917 1.00 97.25 229 THR A CA 1
ATOM 1679 C C . THR A 1 229 ? -13.209 -16.584 22.764 1.00 97.25 229 THR A C 1
ATOM 1681 O O . THR A 1 229 ? -12.056 -16.631 22.341 1.00 97.25 229 THR A O 1
ATOM 1684 N N . THR A 1 230 ? -13.898 -17.689 23.063 1.00 97.06 230 THR A N 1
ATOM 1685 C CA . THR A 1 230 ? -13.376 -19.056 22.963 1.00 97.06 230 THR A CA 1
ATOM 1686 C C . THR A 1 230 ? -14.414 -19.993 22.372 1.00 97.06 230 THR A C 1
ATOM 1688 O O . THR A 1 230 ? -15.542 -20.022 22.853 1.00 97.06 230 THR A O 1
ATOM 1691 N N . GLU A 1 231 ? -14.015 -20.810 21.400 1.00 97.19 231 GLU A N 1
ATOM 1692 C CA . GLU A 1 231 ? -14.876 -21.821 20.784 1.00 97.19 231 GLU A CA 1
ATOM 1693 C C . GLU A 1 231 ? -14.135 -23.160 20.669 1.00 97.19 231 GLU A C 1
ATOM 1695 O O . GLU A 1 231 ? -12.912 -23.212 20.498 1.00 97.19 231 GLU A O 1
ATOM 1700 N N . SER A 1 232 ? -14.869 -24.270 20.778 1.00 96.94 232 SER A N 1
ATOM 1701 C CA . SER A 1 232 ? -14.318 -25.600 20.524 1.00 96.94 232 SER A CA 1
ATOM 1702 C C . SER A 1 232 ? -14.112 -25.821 19.029 1.00 96.94 232 SER A C 1
ATOM 1704 O O . SER A 1 232 ? -15.030 -25.632 18.235 1.00 96.94 232 SER A O 1
ATOM 1706 N N . CYS A 1 233 ? -12.941 -26.310 18.648 1.00 94.75 233 CYS A N 1
ATOM 1707 C CA . CYS A 1 233 ? -12.587 -26.592 17.263 1.00 94.75 233 CYS A CA 1
ATOM 1708 C C . CYS A 1 233 ? -12.040 -28.016 17.121 1.00 94.75 233 CYS A C 1
ATOM 1710 O O . CYS A 1 233 ? -11.535 -28.623 18.067 1.00 94.75 233 CYS A O 1
ATOM 1712 N N . VAL A 1 234 ? -12.130 -28.569 15.912 1.00 94.50 234 VAL A N 1
ATOM 1713 C CA . VAL A 1 234 ? -11.558 -29.882 15.600 1.00 94.50 234 VAL A CA 1
ATOM 1714 C C . VAL A 1 234 ? -10.184 -29.659 14.988 1.00 94.50 234 VAL A C 1
ATOM 1716 O O . VAL A 1 234 ? -10.073 -29.085 13.906 1.00 94.50 234 VAL A O 1
ATOM 1719 N N . ILE A 1 235 ? -9.131 -30.126 15.666 1.00 90.94 235 ILE A N 1
ATOM 1720 C CA . ILE A 1 235 ? -7.788 -30.145 15.080 1.00 90.94 235 ILE A CA 1
ATOM 1721 C C . ILE A 1 235 ? -7.865 -31.060 13.853 1.00 90.94 235 ILE A C 1
ATOM 1723 O O . ILE A 1 235 ? -8.219 -32.236 14.017 1.00 90.94 235 ILE A O 1
ATOM 1727 N N . PRO A 1 236 ? -7.571 -30.565 12.634 1.00 80.94 236 PRO A N 1
ATOM 1728 C CA . PRO A 1 236 ? -7.569 -31.415 11.458 1.00 80.94 236 PRO A CA 1
ATOM 1729 C C . PRO A 1 236 ? -6.587 -32.550 11.719 1.00 80.94 236 PRO A C 1
ATOM 1731 O O . PRO A 1 236 ? -5.395 -32.331 11.941 1.00 80.94 236 PRO A O 1
ATOM 1734 N N . THR A 1 237 ? -7.112 -33.774 11.762 1.00 80.62 237 THR A N 1
ATOM 1735 C CA . THR A 1 237 ? -6.294 -34.969 11.942 1.00 80.62 237 THR A CA 1
ATOM 1736 C C . THR A 1 237 ? -5.253 -34.945 10.829 1.00 80.62 237 THR A C 1
ATOM 1738 O O . THR A 1 237 ? -5.655 -34.711 9.684 1.00 80.62 237 THR A O 1
ATOM 1741 N N . PRO A 1 238 ? -3.950 -35.124 11.121 1.00 71.44 238 PRO A N 1
ATOM 1742 C CA . PRO A 1 238 ? -2.923 -35.113 10.092 1.00 71.44 238 PRO A CA 1
ATOM 1743 C C . PRO A 1 238 ? -3.322 -36.120 9.021 1.00 71.44 238 PRO A C 1
ATOM 1745 O O . PRO A 1 238 ? -3.276 -37.333 9.237 1.00 71.44 238 PRO A O 1
ATOM 1748 N N . GLN A 1 239 ? -3.806 -35.607 7.887 1.00 66.44 239 GLN A N 1
ATOM 1749 C CA . GLN A 1 239 ? -4.141 -36.456 6.763 1.00 66.44 239 GLN A CA 1
ATOM 1750 C C . GLN A 1 239 ? -2.837 -37.156 6.372 1.00 66.44 239 GLN A C 1
ATOM 1752 O O . GLN A 1 239 ? -1.792 -36.493 6.338 1.00 66.44 239 GLN A O 1
ATOM 1757 N N . PRO A 1 240 ? -2.859 -38.477 6.111 1.00 74.56 240 PRO A N 1
ATOM 1758 C CA . PRO A 1 240 ? -1.690 -39.157 5.569 1.00 74.56 240 PRO A CA 1
ATOM 1759 C C . PRO A 1 240 ? -1.196 -38.327 4.384 1.00 74.56 240 PRO A C 1
ATOM 1761 O O . PRO A 1 240 ? -2.046 -37.861 3.621 1.00 74.56 240 PRO A O 1
ATOM 1764 N N . PRO A 1 241 ? 0.122 -38.076 4.269 1.00 58.00 241 PRO A N 1
ATOM 1765 C CA . PRO A 1 241 ? 0.683 -37.088 3.361 1.00 58.00 241 PRO A CA 1
ATOM 1766 C C . PRO A 1 241 ? 0.075 -37.294 1.985 1.00 58.00 241 PRO A C 1
ATOM 1768 O O . PRO A 1 241 ? 0.403 -38.247 1.273 1.00 58.00 241 PRO A O 1
ATOM 1771 N N . LYS A 1 242 ? -0.877 -36.424 1.635 1.00 55.62 242 LYS A N 1
ATOM 1772 C CA . LYS A 1 242 ? -1.465 -36.415 0.312 1.00 55.62 242 LYS A CA 1
ATOM 1773 C C . LYS A 1 242 ? -0.300 -36.018 -0.570 1.00 55.62 242 LYS A C 1
ATOM 1775 O O . LYS A 1 242 ? 0.153 -34.876 -0.506 1.00 55.62 242 LYS A O 1
ATOM 1780 N N . LYS A 1 243 ? 0.256 -37.017 -1.267 1.00 52.41 243 LYS A N 1
ATOM 1781 C CA . LYS A 1 243 ? 1.346 -36.879 -2.235 1.00 52.41 243 LYS A CA 1
ATOM 1782 C C . LYS A 1 243 ? 1.123 -35.547 -2.944 1.00 52.41 243 LYS A C 1
ATOM 1784 O O . LYS A 1 243 ? 0.003 -35.389 -3.437 1.00 52.41 243 LYS A O 1
ATOM 1789 N N . PRO A 1 244 ? 2.087 -34.606 -2.918 1.00 47.78 244 PRO A N 1
ATOM 1790 C CA . PRO A 1 244 ? 1.867 -33.266 -3.429 1.00 47.78 244 PRO A CA 1
ATOM 1791 C C . PRO A 1 244 ? 1.230 -33.401 -4.802 1.00 47.78 244 PRO A C 1
ATOM 1793 O O . PRO A 1 244 ? 1.861 -33.918 -5.728 1.00 47.78 244 PRO A O 1
ATOM 1796 N N . LEU A 1 245 ? -0.049 -33.035 -4.912 1.00 56.44 245 LEU A N 1
ATOM 1797 C CA . LEU A 1 245 ? -0.585 -32.718 -6.215 1.00 56.44 245 LEU A CA 1
ATOM 1798 C C . LEU A 1 245 ? 0.177 -31.455 -6.557 1.00 56.44 245 LEU A C 1
ATOM 1800 O O . LEU A 1 245 ? -0.107 -30.382 -6.026 1.00 56.44 245 LEU A O 1
ATOM 1804 N N . LEU A 1 246 ? 1.246 -31.653 -7.327 1.00 54.34 246 LEU A N 1
ATOM 1805 C CA . LEU A 1 246 ? 1.940 -30.594 -8.021 1.00 54.34 246 LEU A CA 1
ATOM 1806 C C . LEU A 1 246 ? 0.826 -29.713 -8.600 1.00 54.34 246 LEU A C 1
ATOM 1808 O O . LEU A 1 246 ? -0.037 -30.269 -9.289 1.00 54.34 246 LEU A O 1
ATOM 1812 N N . PRO A 1 247 ? 0.751 -28.415 -8.255 1.00 55.44 247 PRO A N 1
ATOM 1813 C CA . PRO A 1 247 ? -0.206 -27.542 -8.905 1.00 55.44 247 PRO A CA 1
ATOM 1814 C C . PRO A 1 247 ? -0.016 -27.742 -10.402 1.00 55.44 247 PRO A C 1
ATOM 1816 O O . PRO A 1 247 ? 1.118 -27.722 -10.887 1.00 55.44 247 PRO A O 1
ATOM 1819 N N . ASP A 1 248 ? -1.108 -28.052 -11.091 1.00 57.59 248 ASP A N 1
ATOM 1820 C CA . ASP A 1 248 ? -1.117 -28.191 -12.534 1.00 57.59 248 ASP A CA 1
ATOM 1821 C C . ASP A 1 248 ? -0.763 -26.820 -13.122 1.00 57.59 248 ASP A C 1
ATOM 1823 O O . ASP A 1 248 ? -1.603 -25.952 -13.344 1.00 57.59 248 ASP A O 1
ATOM 1827 N N . LEU A 1 249 ? 0.541 -26.595 -13.280 1.00 53.88 249 LEU A N 1
ATOM 1828 C CA . LEU A 1 249 ? 1.144 -25.442 -13.938 1.00 53.88 249 LEU A CA 1
ATOM 1829 C C . LEU A 1 249 ? 0.943 -25.513 -15.465 1.00 53.88 249 LEU A C 1
ATOM 1831 O O . LEU A 1 249 ? 1.558 -24.739 -16.199 1.00 53.88 249 LEU A O 1
ATOM 1835 N N . GLY A 1 250 ? 0.109 -26.438 -15.955 1.00 59.72 250 GLY A N 1
ATOM 1836 C CA . GLY A 1 250 ? -0.020 -26.786 -17.361 1.00 59.72 250 GLY A CA 1
ATOM 1837 C C . GLY A 1 250 ? -0.857 -25.846 -18.225 1.00 59.72 250 GLY A C 1
ATOM 1838 O O . GLY A 1 250 ? -0.671 -25.867 -19.436 1.00 59.72 250 GLY A O 1
ATOM 1839 N N . GLU A 1 251 ? -1.738 -24.995 -17.684 1.00 57.09 251 GLU A N 1
ATOM 1840 C CA . GLU A 1 251 ? -2.815 -24.447 -18.538 1.00 57.09 251 GLU A CA 1
ATOM 1841 C C . GLU A 1 251 ? -2.769 -22.952 -18.895 1.00 57.09 251 GLU A C 1
ATOM 1843 O O . GLU A 1 251 ? -3.579 -22.502 -19.702 1.00 57.09 251 GLU A O 1
ATOM 1848 N N . LYS A 1 252 ? -1.816 -22.151 -18.393 1.00 57.12 252 LYS A N 1
ATOM 1849 C CA . LYS A 1 252 ? -1.782 -20.695 -18.696 1.00 57.12 252 LYS A CA 1
ATOM 1850 C C . LYS A 1 252 ? -0.514 -20.144 -19.347 1.00 57.12 252 LYS A C 1
ATOM 1852 O O . LYS A 1 252 ? -0.393 -18.933 -19.506 1.00 57.12 252 LYS A O 1
ATOM 1857 N N . ILE A 1 253 ? 0.399 -20.996 -19.806 1.00 58.03 253 ILE A N 1
ATOM 1858 C CA . ILE A 1 253 ? 1.617 -20.532 -20.502 1.00 58.03 253 ILE A CA 1
ATOM 1859 C C . ILE A 1 253 ? 1.346 -20.234 -21.998 1.00 58.03 253 ILE A C 1
ATOM 1861 O O . ILE A 1 253 ? 2.108 -19.507 -22.632 1.00 58.03 253 ILE A O 1
ATOM 1865 N N . GLY A 1 254 ? 0.230 -20.715 -22.566 1.00 59.53 254 GLY A N 1
ATOM 1866 C CA . GLY A 1 254 ? -0.082 -20.559 -23.996 1.00 59.53 254 GLY A CA 1
ATOM 1867 C C . GLY A 1 254 ? -0.523 -19.155 -24.436 1.00 59.53 254 GLY A C 1
ATOM 1868 O O . GLY A 1 254 ? -0.183 -18.733 -25.536 1.00 59.53 254 GLY A O 1
ATOM 1869 N N . SER A 1 255 ? -1.233 -18.402 -23.587 1.00 65.19 255 SER A N 1
ATOM 1870 C CA . SER A 1 255 ? -1.828 -17.112 -23.994 1.00 65.19 255 SER A CA 1
ATOM 1871 C C . SER A 1 255 ? -0.792 -16.006 -24.186 1.00 65.19 255 SER A C 1
ATOM 1873 O O . SER A 1 255 ? -0.956 -15.151 -25.047 1.00 65.19 255 SER A O 1
ATOM 1875 N N . PHE A 1 256 ? 0.288 -16.020 -23.404 1.00 71.50 256 PHE A N 1
ATOM 1876 C CA . PHE A 1 256 ? 1.291 -14.960 -23.469 1.00 71.50 256 PHE A CA 1
ATOM 1877 C C . PHE A 1 256 ? 2.113 -15.032 -24.764 1.00 71.50 256 PHE A C 1
ATOM 1879 O O . PHE A 1 256 ? 2.413 -14.015 -25.379 1.00 71.50 256 PHE A O 1
ATOM 1886 N N . TRP A 1 257 ? 2.469 -16.230 -25.231 1.00 71.81 257 TRP A N 1
ATOM 1887 C CA . TRP A 1 257 ? 3.287 -16.343 -26.439 1.00 71.81 257 TRP A CA 1
ATOM 1888 C C . TRP A 1 257 ? 2.532 -15.935 -27.704 1.00 71.81 257 TRP A C 1
ATOM 1890 O O . TRP A 1 257 ? 3.138 -15.295 -28.557 1.00 71.81 257 TRP A O 1
ATOM 1900 N N . GLU A 1 258 ? 1.238 -16.231 -27.830 1.00 78.50 258 GLU A N 1
ATOM 1901 C CA . GLU A 1 258 ? 0.486 -15.879 -29.044 1.00 78.50 258 GLU A CA 1
ATOM 1902 C C . GLU A 1 258 ? 0.261 -14.366 -29.189 1.00 78.50 258 GLU A C 1
ATOM 1904 O O . GLU A 1 258 ? 0.433 -13.833 -30.288 1.00 78.50 258 GLU A O 1
ATOM 1909 N N . ASP A 1 259 ? 0.014 -13.648 -28.088 1.00 81.19 259 ASP A N 1
ATOM 1910 C CA . ASP A 1 259 ? -0.186 -12.192 -28.134 1.00 81.19 259 ASP A CA 1
ATOM 1911 C C . ASP A 1 259 ? 1.122 -11.425 -28.399 1.00 81.19 259 ASP A C 1
ATOM 1913 O O . ASP A 1 259 ? 1.131 -10.407 -29.098 1.00 81.19 259 ASP A O 1
ATOM 1917 N N . TYR A 1 260 ? 2.259 -11.921 -27.896 1.00 81.62 260 TYR A N 1
ATOM 1918 C CA . TYR A 1 260 ? 3.535 -11.195 -27.962 1.00 81.62 260 TYR A CA 1
ATOM 1919 C C . TYR A 1 260 ? 4.512 -11.697 -29.037 1.00 81.62 260 TYR A C 1
ATOM 1921 O O . TYR A 1 260 ? 5.483 -11.001 -29.346 1.00 81.62 260 TYR A O 1
ATOM 1929 N N . LYS A 1 261 ? 4.273 -12.849 -29.677 1.00 84.75 261 LYS A N 1
ATOM 1930 C CA . LYS A 1 261 ? 5.176 -13.430 -30.695 1.00 84.75 261 LYS A CA 1
ATOM 1931 C C . LYS A 1 261 ? 5.431 -12.505 -31.883 1.00 84.75 261 LYS A C 1
ATOM 1933 O O . LYS A 1 261 ? 6.568 -12.392 -32.343 1.00 84.75 261 LYS A O 1
ATOM 1938 N N . LEU A 1 262 ? 4.398 -11.812 -32.361 1.00 82.88 262 LEU A N 1
ATOM 1939 C CA . LEU A 1 262 ? 4.520 -10.855 -33.466 1.00 82.88 262 LEU A CA 1
ATOM 1940 C C . LEU A 1 262 ? 5.363 -9.634 -33.082 1.00 82.88 262 LEU A C 1
ATOM 1942 O O . LEU A 1 262 ? 6.129 -9.136 -33.904 1.00 82.88 262 LEU A O 1
ATOM 1946 N N . TRP A 1 263 ? 5.281 -9.192 -31.827 1.00 87.44 263 TRP A N 1
ATOM 1947 C CA . TRP A 1 263 ? 6.036 -8.041 -31.336 1.00 87.44 263 TRP A CA 1
ATOM 1948 C C . TRP A 1 263 ? 7.506 -8.395 -31.075 1.00 87.44 263 TRP A C 1
ATOM 1950 O O . TRP A 1 263 ? 8.403 -7.696 -31.543 1.00 87.44 263 TRP A O 1
ATOM 1960 N N . ILE A 1 264 ? 7.760 -9.528 -30.413 1.00 85.69 264 ILE A N 1
ATOM 1961 C CA . ILE A 1 264 ? 9.111 -9.986 -30.053 1.00 85.69 264 ILE A CA 1
ATOM 1962 C C . ILE A 1 264 ? 9.961 -10.278 -31.296 1.00 85.69 264 ILE A C 1
ATOM 1964 O O . ILE A 1 264 ? 11.155 -9.994 -31.291 1.00 85.69 264 ILE A O 1
ATOM 1968 N N . ILE A 1 265 ? 9.368 -10.812 -32.370 1.00 90.25 265 ILE A N 1
ATOM 1969 C CA . ILE A 1 265 ? 10.098 -11.136 -33.609 1.00 90.25 265 ILE A CA 1
ATOM 1970 C C . ILE A 1 265 ? 10.041 -9.974 -34.613 1.00 90.25 265 ILE A C 1
ATOM 1972 O O . ILE A 1 265 ? 11.036 -9.673 -35.274 1.00 90.25 265 ILE A O 1
ATOM 1976 N N . GLY A 1 266 ? 8.897 -9.295 -34.725 1.00 90.25 266 GLY A N 1
ATOM 1977 C CA . GLY A 1 266 ? 8.683 -8.244 -35.721 1.00 90.25 266 GLY A CA 1
ATOM 1978 C C . GLY A 1 266 ? 9.517 -6.989 -35.472 1.00 90.25 266 GLY A C 1
ATOM 1979 O O . GLY A 1 266 ? 10.087 -6.442 -36.415 1.00 90.25 266 GLY A O 1
ATOM 1980 N N . VAL A 1 267 ? 9.649 -6.559 -34.212 1.00 91.06 267 VAL A N 1
ATOM 1981 C CA . VAL A 1 267 ? 10.423 -5.361 -33.850 1.00 91.06 267 VAL A CA 1
ATOM 1982 C C . VAL A 1 267 ? 11.912 -5.493 -34.211 1.00 91.06 267 VAL A C 1
ATOM 1984 O O . VAL A 1 267 ? 12.406 -4.637 -34.951 1.00 91.06 267 VAL A O 1
ATOM 1987 N N . PRO A 1 268 ? 12.652 -6.538 -33.785 1.00 91.31 268 PRO A N 1
ATOM 1988 C CA . PRO A 1 268 ? 14.062 -6.667 -34.147 1.00 91.31 268 PRO A CA 1
ATOM 1989 C C . PRO A 1 268 ? 14.266 -6.859 -35.654 1.00 91.31 268 PRO A C 1
ATOM 1991 O O . PRO A 1 268 ? 15.201 -6.283 -36.210 1.00 91.31 268 PRO A O 1
ATOM 1994 N N . LEU A 1 269 ? 13.376 -7.585 -36.343 1.00 94.38 269 LEU A N 1
ATOM 1995 C CA . LEU A 1 269 ? 13.448 -7.731 -37.800 1.00 94.38 269 LEU A CA 1
ATOM 1996 C C . LEU A 1 269 ? 13.277 -6.375 -38.509 1.00 94.38 269 LEU A C 1
ATOM 1998 O O . LEU A 1 269 ? 14.048 -6.045 -39.410 1.00 94.38 269 LEU A O 1
ATOM 2002 N N . GLY A 1 270 ? 12.314 -5.561 -38.066 1.00 93.50 270 GLY A N 1
ATOM 2003 C CA . GLY A 1 270 ? 12.090 -4.210 -38.582 1.00 93.50 270 GLY A CA 1
ATOM 2004 C C . GLY A 1 270 ? 13.298 -3.292 -38.382 1.00 93.50 270 GLY A C 1
ATOM 2005 O O . GLY A 1 270 ? 13.679 -2.573 -39.306 1.00 93.50 270 GLY A O 1
ATOM 2006 N N . ILE A 1 271 ? 13.957 -3.368 -37.220 1.00 93.44 271 ILE A N 1
ATOM 2007 C CA . ILE A 1 271 ? 15.186 -2.610 -36.935 1.00 93.44 271 ILE A CA 1
ATOM 2008 C C . ILE A 1 271 ? 16.317 -3.030 -37.882 1.00 93.44 271 ILE A C 1
ATOM 2010 O O . ILE A 1 271 ? 16.987 -2.170 -38.453 1.00 93.44 271 ILE A O 1
ATOM 2014 N N . VAL A 1 272 ? 16.515 -4.333 -38.103 1.00 94.81 272 VAL A N 1
ATOM 2015 C CA . VAL A 1 272 ? 17.548 -4.831 -39.027 1.00 94.81 272 VAL A CA 1
ATOM 2016 C C . VAL A 1 272 ? 17.293 -4.342 -40.456 1.00 94.81 272 VAL A C 1
ATOM 2018 O O . VAL A 1 272 ? 18.217 -3.859 -41.110 1.00 94.81 272 VAL A O 1
ATOM 2021 N N . VAL A 1 273 ? 16.045 -4.394 -40.933 1.00 96.06 273 VAL A N 1
ATOM 2022 C CA . VAL A 1 273 ? 15.674 -3.888 -42.267 1.00 96.06 273 VAL A CA 1
ATOM 2023 C C . VAL A 1 273 ? 15.912 -2.381 -42.380 1.00 96.06 273 VAL A C 1
ATOM 2025 O O . VAL A 1 273 ? 16.465 -1.925 -43.3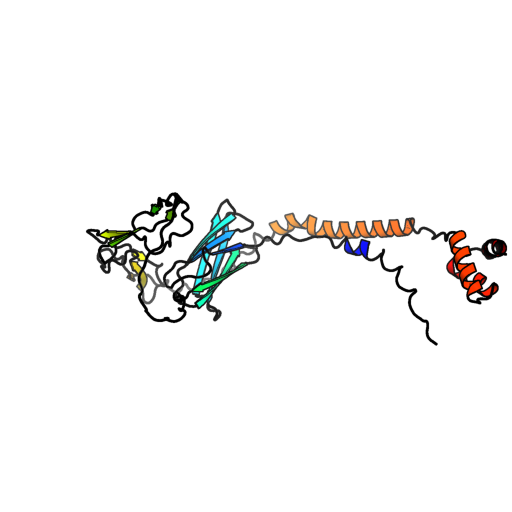82 1.00 96.06 273 VAL A O 1
ATOM 2028 N N . LEU A 1 274 ? 15.560 -1.606 -41.350 1.00 95.00 274 LEU A N 1
ATOM 2029 C CA . LEU A 1 274 ? 15.804 -0.164 -41.307 1.00 95.00 274 LEU A CA 1
ATOM 2030 C C . LEU A 1 274 ? 17.307 0.154 -41.381 1.00 95.00 274 LEU A C 1
ATOM 2032 O O . LEU A 1 274 ? 17.715 1.014 -42.160 1.00 95.00 274 LEU A O 1
ATOM 2036 N N . LEU A 1 275 ? 18.142 -0.564 -40.623 1.00 94.56 275 LEU A N 1
ATOM 2037 C CA . LEU A 1 275 ? 19.598 -0.390 -40.648 1.00 94.56 275 LEU A CA 1
ATOM 2038 C C . LEU A 1 275 ? 20.191 -0.728 -42.019 1.00 94.56 275 LEU A C 1
ATOM 2040 O O . LEU A 1 275 ? 21.029 0.020 -42.524 1.00 94.56 275 LEU A O 1
ATOM 2044 N N . LEU A 1 276 ? 19.731 -1.809 -42.655 1.00 94.94 276 LEU A N 1
ATOM 2045 C CA . LEU A 1 276 ? 20.146 -2.163 -44.015 1.00 94.94 276 LEU A CA 1
ATOM 2046 C C . LEU A 1 276 ? 19.736 -1.091 -45.031 1.00 94.94 276 LEU A C 1
ATOM 2048 O O . LEU A 1 276 ? 20.540 -0.743 -45.894 1.00 94.94 276 LEU A O 1
ATOM 2052 N N . LEU A 1 277 ? 18.536 -0.517 -44.904 1.00 95.44 277 LEU A N 1
ATOM 2053 C CA . LEU A 1 277 ? 18.091 0.614 -45.720 1.00 95.44 277 LEU A CA 1
ATOM 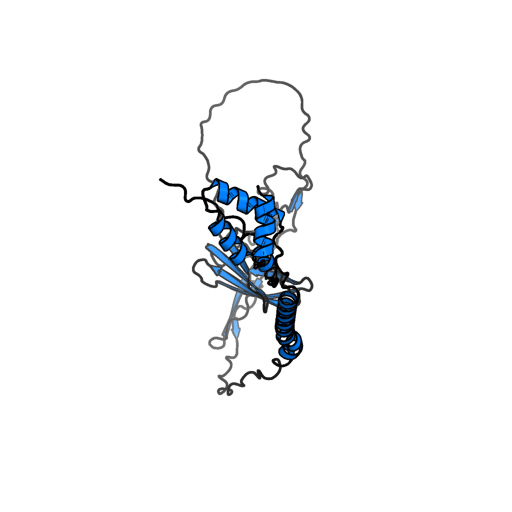2054 C C . LEU A 1 277 ? 18.985 1.840 -45.521 1.00 95.44 277 LEU A C 1
ATOM 2056 O O . LEU A 1 277 ? 19.413 2.439 -46.501 1.00 95.44 277 LEU A O 1
ATOM 2060 N N . VAL A 1 278 ? 19.326 2.196 -44.280 1.00 93.44 278 VAL A N 1
ATOM 2061 C CA . VAL A 1 278 ? 20.231 3.321 -43.992 1.00 93.44 278 VAL A CA 1
ATOM 2062 C C . VAL A 1 278 ? 21.618 3.082 -44.587 1.00 93.44 278 VAL A C 1
ATOM 2064 O O . VAL A 1 278 ? 22.176 3.993 -45.195 1.00 93.44 278 VAL A O 1
ATOM 2067 N N . LEU A 1 279 ? 22.166 1.869 -44.471 1.00 91.69 279 LEU A N 1
ATOM 2068 C CA . LEU A 1 279 ? 23.453 1.511 -45.074 1.00 91.69 279 LEU A CA 1
ATOM 2069 C C . LEU A 1 279 ? 23.404 1.554 -46.603 1.00 91.69 279 LEU A C 1
ATOM 2071 O O . LEU A 1 279 ? 24.331 2.076 -47.224 1.00 91.69 279 LEU A O 1
ATOM 2075 N N . LEU A 1 280 ? 22.320 1.064 -47.207 1.00 92.38 280 LEU A N 1
ATOM 2076 C CA . LEU A 1 280 ? 22.081 1.151 -48.645 1.00 92.38 280 LEU A CA 1
ATOM 2077 C C . LEU A 1 280 ? 22.022 2.616 -49.088 1.00 92.38 280 LEU A C 1
ATOM 2079 O O . LEU A 1 280 ? 22.728 3.000 -50.014 1.00 92.38 280 LEU A O 1
ATOM 2083 N N . LEU A 1 281 ? 21.250 3.458 -48.397 1.00 89.75 281 LEU A N 1
ATOM 2084 C CA . LEU A 1 281 ? 21.178 4.891 -48.675 1.00 89.75 281 LEU A CA 1
ATOM 2085 C C . LEU A 1 281 ? 22.552 5.544 -48.493 1.00 89.75 281 LEU A C 1
ATOM 2087 O O . LEU A 1 281 ? 22.961 6.316 -49.346 1.00 89.75 281 LEU A O 1
ATOM 2091 N N . HIS A 1 282 ? 23.322 5.196 -47.462 1.00 86.25 282 HIS A N 1
ATOM 2092 C CA . HIS A 1 282 ? 24.689 5.696 -47.298 1.00 86.25 282 HIS A CA 1
ATOM 2093 C C . HIS A 1 282 ? 25.627 5.247 -48.422 1.00 86.25 282 HIS A C 1
ATOM 2095 O O . HIS A 1 282 ? 26.502 6.016 -48.817 1.00 86.25 282 HIS A O 1
ATOM 2101 N N . ALA A 1 283 ? 25.461 4.030 -48.940 1.00 86.00 283 ALA A N 1
ATOM 2102 C CA . ALA A 1 283 ? 26.233 3.512 -50.062 1.00 86.00 283 ALA A CA 1
ATOM 2103 C C . ALA A 1 283 ? 25.855 4.203 -51.382 1.00 86.00 283 ALA A C 1
ATOM 2105 O O . ALA A 1 283 ? 26.743 4.573 -52.150 1.00 86.00 283 ALA A O 1
ATOM 2106 N N . LEU A 1 284 ? 24.558 4.431 -51.613 1.00 85.62 284 LEU A N 1
ATOM 2107 C CA . LEU A 1 284 ? 24.024 5.113 -52.795 1.00 85.62 284 LEU A CA 1
ATOM 2108 C C . LEU A 1 284 ? 24.297 6.623 -52.765 1.00 85.62 284 LEU A C 1
ATOM 2110 O O . LEU A 1 284 ? 24.614 7.225 -53.787 1.00 85.62 284 LEU A O 1
ATOM 2114 N N . PHE A 1 285 ? 24.233 7.231 -51.583 1.00 78.44 285 PHE A N 1
ATOM 2115 C CA . PHE A 1 285 ? 24.469 8.651 -51.345 1.00 78.44 285 PHE A CA 1
ATOM 2116 C C . PHE A 1 285 ? 25.856 8.930 -50.773 1.00 78.44 285 PHE A C 1
ATOM 2118 O O . PHE A 1 285 ? 26.023 9.939 -50.083 1.00 78.44 285 PHE A O 1
ATOM 2125 N N . LYS A 1 286 ? 26.878 8.114 -51.085 1.00 72.75 286 LYS A N 1
ATOM 2126 C CA . LYS A 1 286 ? 28.276 8.557 -50.964 1.00 72.75 286 LYS A CA 1
ATOM 2127 C C . LYS A 1 286 ? 28.471 9.758 -51.892 1.00 72.75 286 LYS A C 1
ATOM 2129 O O . LYS A 1 286 ? 28.939 9.638 -53.022 1.00 72.75 286 LYS A O 1
ATOM 2134 N N . LYS A 1 287 ? 28.059 10.934 -51.417 1.00 60.38 287 LYS A N 1
ATOM 2135 C CA . LYS A 1 287 ? 28.309 12.218 -52.046 1.00 60.38 287 LYS A CA 1
ATOM 2136 C C . LYS A 1 287 ? 29.818 12.314 -52.152 1.00 60.38 287 LYS A C 1
ATOM 2138 O O . LYS A 1 287 ? 30.514 12.318 -51.138 1.00 60.38 287 LYS A O 1
ATOM 2143 N N . LYS A 1 288 ? 30.320 12.362 -53.384 1.00 60.72 288 LYS A N 1
ATOM 2144 C CA . LYS A 1 288 ? 31.673 12.845 -53.634 1.00 60.72 288 LYS A CA 1
ATOM 2145 C C . LYS A 1 288 ? 31.716 14.224 -52.986 1.00 60.72 288 LYS A C 1
ATOM 2147 O O . LYS A 1 288 ? 30.945 15.094 -53.385 1.00 60.72 288 LYS A O 1
ATOM 2152 N N . VAL A 1 289 ? 32.507 14.383 -51.930 1.00 58.91 289 VAL A N 1
ATOM 2153 C CA . VAL A 1 289 ? 32.738 15.691 -51.319 1.00 58.91 289 VAL A CA 1
ATOM 2154 C C . VAL A 1 289 ? 33.485 16.493 -52.377 1.00 58.91 289 VAL A C 1
ATOM 2156 O O . VAL A 1 289 ? 34.687 16.340 -52.567 1.00 58.91 289 VAL A O 1
ATOM 2159 N N . VAL A 1 290 ? 32.734 17.242 -53.179 1.00 60.06 290 VAL A N 1
ATOM 2160 C CA . VAL A 1 290 ? 33.297 18.193 -54.127 1.00 60.06 290 VAL A CA 1
ATOM 2161 C C . VAL A 1 290 ? 33.694 19.386 -53.277 1.00 60.06 290 VAL A C 1
ATOM 2163 O O . VAL A 1 290 ? 32.838 20.172 -52.884 1.00 60.06 290 VAL A O 1
ATOM 2166 N N . TYR A 1 291 ? 34.975 19.461 -52.920 1.00 73.38 291 TYR A N 1
ATOM 2167 C CA . TYR A 1 291 ? 35.541 20.664 -52.322 1.00 73.38 291 TYR A CA 1
ATOM 2168 C C . TYR A 1 291 ? 35.299 21.833 -53.282 1.00 73.38 291 TYR A C 1
ATOM 2170 O O . TYR A 1 291 ? 35.565 21.710 -54.480 1.00 73.38 291 TYR A O 1
ATOM 2178 N N . ASP A 1 292 ? 34.747 22.936 -52.780 1.00 84.44 292 ASP A N 1
ATOM 2179 C CA . ASP A 1 292 ? 34.538 24.136 -53.586 1.00 84.44 292 ASP A CA 1
ATOM 2180 C C . ASP A 1 292 ? 35.908 24.685 -54.016 1.00 84.44 292 ASP A C 1
ATOM 2182 O O . ASP A 1 292 ? 36.841 24.786 -53.212 1.00 84.44 292 ASP A O 1
ATOM 2186 N N . GLU A 1 293 ? 36.054 25.047 -55.292 1.00 88.88 293 GLU A N 1
ATOM 2187 C CA . GLU A 1 293 ? 37.283 25.654 -55.806 1.00 88.88 293 GLU A CA 1
ATOM 2188 C C . GLU A 1 293 ? 37.669 26.922 -55.044 1.00 88.88 293 GLU A C 1
ATOM 2190 O O . GLU A 1 293 ? 38.858 27.209 -54.896 1.00 88.88 293 GLU A O 1
ATOM 2195 N N . GLN A 1 294 ? 36.692 27.659 -54.514 1.00 90.38 294 GLN A N 1
ATOM 2196 C CA . GLN A 1 294 ? 36.941 28.843 -53.697 1.00 90.38 294 GLN A CA 1
ATOM 2197 C C . GLN A 1 294 ? 37.541 28.490 -52.332 1.00 90.38 294 GLN A C 1
ATOM 2199 O O . GLN A 1 294 ? 38.454 29.175 -51.871 1.00 90.38 294 GLN A O 1
ATOM 2204 N N . GLU A 1 295 ? 37.090 27.402 -51.709 1.00 89.38 295 GLU A N 1
ATOM 2205 C CA . GLU A 1 295 ? 37.591 26.953 -50.406 1.00 89.38 295 GLU A CA 1
ATOM 2206 C C . GLU A 1 295 ? 39.039 26.455 -50.520 1.00 89.38 295 GLU A C 1
ATOM 2208 O O . GLU A 1 295 ? 39.905 26.855 -49.738 1.00 89.38 295 GLU A O 1
ATOM 2213 N N . VAL A 1 296 ? 39.340 25.688 -51.576 1.00 91.88 296 VAL A N 1
ATOM 2214 C CA . VAL A 1 296 ? 40.708 25.233 -51.878 1.00 91.88 296 VAL A CA 1
ATOM 2215 C C . VAL A 1 296 ? 41.640 26.422 -52.141 1.00 91.88 296 VAL A C 1
ATOM 2217 O O . VAL A 1 296 ? 42.769 26.444 -51.650 1.00 91.88 296 VAL A O 1
ATOM 2220 N N . LYS A 1 297 ? 41.169 27.455 -52.854 1.00 93.12 297 LYS A N 1
ATOM 2221 C CA . LYS A 1 297 ? 41.930 28.697 -53.088 1.00 93.12 297 LYS A CA 1
ATOM 2222 C C . LYS A 1 297 ? 42.211 29.465 -51.798 1.00 93.12 297 LYS A C 1
ATOM 2224 O O . LYS A 1 297 ? 43.329 29.948 -51.610 1.00 93.12 297 LYS A O 1
ATOM 2229 N N . GLN A 1 298 ? 41.218 29.596 -50.920 1.00 93.75 298 GLN A N 1
ATOM 2230 C CA . GLN A 1 298 ? 41.374 30.286 -49.638 1.00 93.75 298 GLN A CA 1
ATOM 2231 C C . GLN A 1 298 ? 42.367 29.559 -48.729 1.00 93.75 298 GLN A C 1
ATOM 2233 O O . GLN A 1 298 ? 43.260 30.196 -48.165 1.00 93.75 298 GLN A O 1
ATOM 2238 N N . TRP A 1 299 ? 42.266 28.231 -48.646 1.00 93.62 299 TRP A N 1
ATOM 2239 C CA . TRP A 1 299 ? 43.213 27.407 -47.902 1.00 93.62 299 TRP A CA 1
ATOM 2240 C C . TRP A 1 299 ? 44.638 27.534 -48.464 1.00 93.62 299 TRP A C 1
ATOM 2242 O O . TRP A 1 299 ? 45.569 27.835 -47.718 1.00 93.62 299 TRP A O 1
ATOM 2252 N N . ALA A 1 300 ? 44.804 27.433 -49.789 1.00 94.38 300 ALA A N 1
ATOM 2253 C CA . ALA A 1 300 ? 46.108 27.550 -50.442 1.00 94.38 300 ALA A CA 1
ATOM 2254 C C . ALA A 1 300 ? 46.778 28.914 -50.198 1.00 94.38 300 ALA A C 1
ATOM 2256 O O . ALA A 1 300 ? 47.988 28.980 -49.986 1.00 94.38 300 ALA A O 1
ATOM 2257 N N . ARG A 1 301 ? 46.010 30.016 -50.191 1.00 94.19 301 ARG A N 1
ATOM 2258 C CA . ARG A 1 301 ? 46.534 31.352 -49.844 1.00 94.19 301 ARG A CA 1
ATOM 2259 C C . ARG A 1 301 ? 47.047 31.397 -48.410 1.00 94.19 301 ARG A C 1
ATOM 2261 O O . ARG A 1 301 ? 48.146 31.894 -48.181 1.00 94.19 301 ARG A O 1
ATOM 2268 N N . LYS A 1 302 ? 46.269 30.859 -47.469 1.00 95.75 302 LYS A N 1
ATOM 2269 C CA . LYS A 1 302 ? 46.619 30.838 -46.046 1.00 95.75 302 LYS A CA 1
ATOM 2270 C C . LYS A 1 302 ? 47.918 30.067 -45.796 1.00 95.75 302 LYS A C 1
ATOM 2272 O O . LYS A 1 302 ? 48.797 30.577 -45.105 1.00 95.75 302 LYS A O 1
ATOM 2277 N N . GLU A 1 303 ? 48.079 28.900 -46.413 1.00 94.81 303 GLU A N 1
ATOM 2278 C CA . GLU A 1 303 ? 49.305 28.100 -46.281 1.00 94.81 303 GLU A CA 1
ATOM 2279 C C . GLU A 1 303 ? 50.525 28.770 -46.920 1.00 94.81 303 GLU A C 1
ATOM 2281 O O . GLU A 1 303 ? 51.604 28.789 -46.329 1.00 94.81 303 GLU A O 1
ATOM 2286 N N . ARG A 1 304 ? 50.365 29.424 -48.078 1.00 93.25 304 ARG A N 1
ATOM 2287 C CA . ARG A 1 304 ? 51.466 30.191 -48.688 1.00 93.25 304 ARG A CA 1
ATOM 2288 C C . ARG A 1 304 ? 51.890 31.377 -47.821 1.00 93.25 304 ARG A C 1
ATOM 2290 O O . ARG A 1 304 ? 53.083 31.632 -47.695 1.00 93.25 304 ARG A O 1
ATOM 2297 N N . THR A 1 305 ? 50.948 32.067 -47.169 1.00 93.88 305 THR A N 1
ATOM 2298 C CA . THR A 1 305 ? 51.287 33.129 -46.198 1.00 93.88 305 THR A CA 1
ATOM 2299 C C . THR A 1 305 ? 51.949 32.596 -44.928 1.00 93.88 305 THR A C 1
ATOM 2301 O O . THR A 1 305 ? 52.661 33.342 -44.262 1.00 93.88 305 THR A O 1
ATOM 2304 N N . ALA A 1 306 ? 51.754 31.315 -44.606 1.00 94.75 306 ALA A N 1
ATOM 2305 C CA . ALA A 1 306 ? 52.414 30.642 -43.490 1.00 94.75 306 ALA A CA 1
ATOM 2306 C C . ALA A 1 306 ? 53.833 30.137 -43.833 1.00 94.75 306 ALA A C 1
ATOM 2308 O O . ALA A 1 306 ? 54.525 29.643 -42.946 1.00 94.75 306 ALA A O 1
ATOM 2309 N N . GLY A 1 307 ? 54.285 30.299 -45.084 1.00 94.62 307 GLY A N 1
ATOM 2310 C CA . GLY A 1 307 ? 55.635 29.940 -45.532 1.00 94.62 307 GLY A CA 1
ATOM 2311 C C . GLY A 1 307 ? 55.757 28.568 -46.200 1.00 94.62 307 GLY A C 1
ATOM 2312 O O . GLY A 1 307 ? 56.872 28.145 -46.494 1.00 94.62 307 GLY A O 1
ATOM 2313 N N . THR A 1 308 ? 54.646 27.876 -46.464 1.00 94.75 308 THR A N 1
ATOM 2314 C CA . THR A 1 308 ? 54.652 26.582 -47.163 1.00 94.75 308 THR A CA 1
ATOM 2315 C C . THR A 1 308 ? 54.976 26.775 -48.651 1.00 94.75 308 THR A C 1
ATOM 2317 O O . THR A 1 308 ? 54.445 27.687 -49.298 1.00 94.75 308 THR A O 1
ATOM 2320 N N . SER A 1 309 ? 55.851 25.925 -49.207 1.00 95.38 309 SER A N 1
ATOM 2321 C CA . SER A 1 309 ? 56.250 26.000 -50.619 1.00 95.38 309 SER A CA 1
ATOM 2322 C C . SER A 1 309 ? 55.060 25.741 -51.554 1.00 95.38 309 SER A C 1
ATOM 2324 O O . SER A 1 309 ? 54.077 25.094 -51.185 1.00 95.38 309 SER A O 1
ATOM 2326 N N . ALA A 1 310 ? 55.111 26.272 -52.778 1.00 92.62 310 ALA A N 1
ATOM 2327 C CA . ALA A 1 310 ? 54.006 26.120 -53.727 1.00 92.62 310 ALA A CA 1
ATOM 2328 C C . ALA A 1 310 ? 53.807 24.652 -54.141 1.00 92.62 310 ALA A C 1
ATOM 2330 O O . ALA A 1 310 ? 52.684 24.211 -54.387 1.00 92.62 310 ALA A O 1
ATOM 2331 N N . GLU A 1 311 ? 54.909 23.914 -54.193 1.00 94.44 311 GLU A N 1
ATOM 2332 C CA . GLU A 1 311 ? 55.011 22.505 -54.526 1.00 94.44 311 GLU A CA 1
ATOM 2333 C C . GLU A 1 311 ? 54.404 21.638 -53.416 1.00 94.44 311 GLU A C 1
ATOM 2335 O O . GLU A 1 311 ? 53.601 20.753 -53.717 1.00 94.44 311 GLU A O 1
ATOM 2340 N N . ASP A 1 312 ? 54.679 21.954 -52.146 1.00 94.56 312 ASP A N 1
ATOM 2341 C CA . ASP A 1 312 ? 54.085 21.249 -51.004 1.00 94.56 312 ASP A CA 1
ATOM 2342 C C . ASP A 1 312 ? 52.576 21.505 -50.917 1.00 94.56 312 ASP A C 1
ATOM 2344 O O . ASP A 1 312 ? 51.791 20.573 -50.749 1.00 94.56 312 ASP A O 1
ATOM 2348 N N . VAL A 1 313 ? 52.135 22.756 -51.113 1.00 94.50 313 VAL A N 1
ATOM 2349 C CA . VAL A 1 313 ? 50.702 23.103 -51.163 1.00 94.50 313 VAL A CA 1
ATOM 2350 C C . VAL A 1 313 ? 49.992 22.328 -52.278 1.00 94.50 313 VAL A C 1
ATOM 2352 O O . VAL A 1 313 ? 48.884 21.826 -52.081 1.00 94.50 313 VAL A O 1
ATOM 2355 N N . LYS A 1 314 ? 50.628 22.191 -53.445 1.00 95.06 314 LYS A N 1
ATOM 2356 C CA . LYS A 1 314 ? 50.092 21.435 -54.583 1.00 95.06 314 LYS A CA 1
ATOM 2357 C C . LYS A 1 314 ? 49.965 19.941 -54.275 1.00 95.06 314 LYS A C 1
ATOM 2359 O O . LYS A 1 314 ? 48.933 19.350 -54.598 1.00 95.06 314 LYS A O 1
ATOM 2364 N N . GLU A 1 315 ? 50.977 19.344 -53.652 1.00 94.50 315 GLU A N 1
ATOM 2365 C CA . GLU A 1 315 ? 50.966 17.924 -53.287 1.00 94.50 315 GLU A CA 1
ATOM 2366 C C . GLU A 1 315 ? 49.894 17.629 -52.224 1.00 94.50 315 GLU A C 1
ATOM 2368 O O . GLU A 1 315 ? 49.130 16.673 -52.369 1.00 94.50 315 GLU A O 1
ATOM 2373 N N . ILE A 1 316 ? 49.741 18.506 -51.223 1.00 93.19 316 ILE A N 1
ATOM 2374 C CA . ILE A 1 316 ? 48.696 18.381 -50.196 1.00 93.19 316 ILE A CA 1
ATOM 2375 C C . ILE A 1 316 ? 47.301 18.451 -50.833 1.00 93.19 316 ILE A C 1
ATOM 2377 O O . ILE A 1 316 ? 46.459 17.591 -50.575 1.00 93.19 316 ILE A O 1
ATOM 2381 N N . ILE A 1 317 ? 47.039 19.417 -51.721 1.00 92.62 317 ILE A N 1
ATOM 2382 C CA . ILE A 1 317 ? 45.723 19.523 -52.378 1.00 92.62 317 ILE A CA 1
ATOM 2383 C C . ILE A 1 317 ? 45.429 18.268 -53.200 1.00 92.62 317 ILE A C 1
ATOM 2385 O O . ILE A 1 317 ? 44.320 17.738 -53.123 1.00 92.62 317 ILE A O 1
ATOM 2389 N N . HIS A 1 318 ? 46.405 17.764 -53.957 1.00 91.50 318 HIS A N 1
ATOM 2390 C CA . HIS A 1 318 ? 46.236 16.555 -54.762 1.00 91.50 318 HIS A CA 1
ATOM 2391 C C . HIS A 1 318 ? 45.880 15.333 -53.898 1.00 91.50 318 HIS A C 1
ATOM 2393 O O . HIS A 1 318 ? 44.955 14.591 -54.236 1.00 91.50 318 HIS A O 1
ATOM 2399 N N . GLN A 1 319 ? 46.556 15.153 -52.758 1.00 90.31 319 GLN A N 1
ATOM 2400 C CA . GLN A 1 319 ? 46.307 14.023 -51.858 1.00 90.31 319 GLN A CA 1
ATOM 2401 C C . GLN A 1 319 ? 44.930 14.079 -51.184 1.00 90.31 319 GLN A C 1
ATOM 2403 O O . GLN A 1 319 ? 44.272 13.046 -51.084 1.00 90.31 319 GLN A O 1
ATOM 2408 N N . TYR A 1 320 ? 44.473 15.262 -50.764 1.00 89.62 320 TYR A N 1
ATOM 2409 C CA . TYR A 1 320 ? 43.219 15.400 -50.012 1.00 89.62 320 TYR A CA 1
ATOM 2410 C C . TYR A 1 320 ? 41.972 15.558 -50.891 1.00 89.62 320 TYR A C 1
ATOM 2412 O O . TYR A 1 320 ? 40.892 15.110 -50.514 1.00 89.62 320 TYR A O 1
ATOM 2420 N N . THR A 1 321 ? 42.092 16.186 -52.062 1.00 89.12 321 THR A N 1
ATOM 2421 C CA . THR A 1 321 ? 40.936 16.440 -52.946 1.00 89.12 321 THR A CA 1
ATOM 2422 C C . THR A 1 321 ? 40.759 15.381 -54.033 1.00 89.12 321 THR A C 1
ATOM 2424 O O . THR A 1 321 ? 39.707 15.330 -54.673 1.00 89.12 321 THR A O 1
ATOM 2427 N N . HIS A 1 322 ? 41.787 14.556 -54.270 1.00 88.88 322 HIS A N 1
ATOM 2428 C CA . HIS A 1 322 ? 41.879 13.633 -55.406 1.00 88.88 322 HIS A CA 1
ATOM 2429 C C . HIS A 1 322 ? 41.671 14.310 -56.775 1.00 88.88 322 HIS A C 1
ATOM 2431 O O . HIS A 1 322 ? 41.226 13.679 -57.737 1.00 88.88 322 HIS A O 1
ATOM 2437 N N . TRP A 1 323 ? 41.958 15.610 -56.886 1.00 90.56 323 TRP A N 1
ATOM 2438 C CA . TRP A 1 323 ? 41.908 16.316 -58.163 1.00 90.56 323 TRP A CA 1
ATOM 2439 C C . TRP A 1 323 ? 43.076 15.911 -59.050 1.00 90.56 323 TRP A C 1
ATOM 2441 O O . TRP A 1 323 ? 44.187 15.707 -58.574 1.00 90.56 323 TRP A O 1
ATOM 2451 N N . LYS A 1 324 ? 42.841 15.851 -60.364 1.00 93.69 324 LYS A N 1
ATOM 2452 C CA . LYS A 1 324 ? 43.929 15.656 -61.326 1.00 93.69 324 LYS A CA 1
ATOM 2453 C C . LYS A 1 324 ? 44.947 16.796 -61.201 1.00 93.69 324 LYS A C 1
ATOM 2455 O O . LYS A 1 324 ? 44.553 17.947 -60.984 1.00 93.69 324 LYS A O 1
ATOM 2460 N N . LYS A 1 325 ? 46.239 16.485 -61.348 1.00 93.44 325 LYS A N 1
ATOM 2461 C CA . LYS A 1 325 ? 47.349 17.435 -61.143 1.00 93.44 325 LYS A CA 1
ATOM 2462 C C . LYS A 1 325 ? 47.185 18.717 -61.965 1.00 93.44 325 LYS A C 1
ATOM 2464 O O . LYS A 1 325 ? 47.455 19.798 -61.453 1.00 93.44 325 LYS A O 1
ATOM 2469 N N . GLU A 1 326 ? 46.652 18.611 -63.179 1.00 94.38 326 GLU A N 1
ATOM 2470 C CA . GLU A 1 326 ? 46.425 19.734 -64.096 1.00 94.38 326 GLU A CA 1
ATOM 2471 C C . GLU A 1 326 ? 45.355 20.697 -63.562 1.00 94.38 326 GLU A C 1
ATOM 2473 O O . GLU A 1 326 ? 45.490 21.915 -63.666 1.00 94.38 326 GLU A O 1
ATOM 2478 N N . LYS A 1 327 ? 44.303 20.163 -62.923 1.00 91.81 327 LYS A N 1
ATOM 2479 C CA . LYS A 1 327 ? 43.250 20.981 -62.307 1.00 91.81 327 LYS A CA 1
ATOM 2480 C C . LYS A 1 327 ? 43.781 21.730 -61.083 1.00 91.81 327 LYS A C 1
ATOM 2482 O O . LYS A 1 327 ? 43.458 22.901 -60.896 1.00 91.81 327 LYS A O 1
ATOM 2487 N N . VAL A 1 328 ? 44.616 21.076 -60.270 1.00 92.81 328 VAL A N 1
ATOM 2488 C CA . VAL A 1 328 ? 45.275 21.721 -59.121 1.00 92.81 328 VAL A CA 1
ATOM 2489 C C . VAL A 1 328 ? 46.170 22.868 -59.596 1.00 92.81 328 VAL A C 1
ATOM 2491 O O . VAL A 1 328 ? 46.099 23.964 -59.046 1.00 92.81 328 VAL A O 1
ATOM 2494 N N . GLU A 1 329 ? 46.953 22.661 -60.658 1.00 94.06 329 GLU A N 1
ATOM 2495 C CA . GLU A 1 329 ? 47.769 23.725 -61.256 1.00 94.06 329 GLU A CA 1
ATOM 2496 C C . GLU A 1 329 ? 46.924 24.890 -61.767 1.00 94.06 329 GLU A C 1
ATOM 2498 O O . GLU A 1 329 ? 47.229 26.036 -61.451 1.00 94.06 329 GLU A O 1
ATOM 2503 N N . GLN A 1 330 ? 45.840 24.624 -62.498 1.00 93.69 330 GLN A N 1
ATOM 2504 C CA . GLN A 1 330 ? 44.956 25.669 -63.020 1.00 93.69 330 GLN A CA 1
ATOM 2505 C C . GLN A 1 330 ? 44.354 26.528 -61.896 1.00 93.69 330 GLN A C 1
ATOM 2507 O O . GLN A 1 330 ? 44.306 27.756 -61.996 1.00 93.69 330 GLN A O 1
ATOM 2512 N N . VAL A 1 331 ? 43.938 25.892 -60.797 1.00 91.31 331 VAL A N 1
ATOM 2513 C CA . VAL A 1 331 ? 43.384 26.577 -59.623 1.00 91.31 331 VAL A CA 1
ATOM 2514 C C . VAL A 1 331 ? 44.447 27.416 -58.907 1.00 91.31 331 VAL A C 1
ATOM 2516 O O . VAL A 1 331 ? 44.148 28.542 -58.504 1.00 91.31 331 VAL A O 1
ATOM 2519 N N . LEU A 1 332 ? 45.683 26.915 -58.794 1.00 92.38 332 LEU A N 1
ATOM 2520 C CA . LEU A 1 332 ? 46.806 27.634 -58.180 1.00 92.38 332 LEU A CA 1
ATOM 2521 C C . LEU A 1 332 ? 47.381 28.744 -59.076 1.00 92.38 332 LEU A C 1
ATOM 2523 O O . LEU A 1 332 ? 47.886 29.740 -58.560 1.00 92.38 332 LEU A O 1
ATOM 2527 N N . LEU A 1 333 ? 47.296 28.617 -60.402 1.00 91.50 333 LEU A N 1
ATOM 2528 C CA . LEU A 1 333 ? 47.724 29.652 -61.349 1.00 91.50 333 LEU A CA 1
ATOM 2529 C C . LEU A 1 333 ? 46.834 30.894 -61.271 1.00 91.50 333 LEU A C 1
ATOM 2531 O O . LEU A 1 333 ? 47.347 32.004 -61.362 1.00 91.50 333 LEU A O 1
ATOM 2535 N N . GLY A 1 334 ? 45.536 30.719 -61.006 1.00 85.62 334 GLY A N 1
ATOM 2536 C CA . GLY A 1 334 ? 44.610 31.824 -60.735 1.00 85.62 334 GLY A CA 1
ATOM 2537 C C . GLY A 1 334 ? 44.812 32.519 -59.379 1.00 85.62 334 GLY A C 1
ATOM 2538 O O . GLY A 1 334 ? 44.000 33.369 -59.019 1.00 85.62 334 GLY A O 1
ATOM 2539 N N . LEU A 1 335 ? 45.832 32.134 -58.598 1.00 84.31 335 LEU A N 1
ATOM 2540 C CA . LEU A 1 335 ? 46.210 32.788 -57.338 1.00 84.31 335 LEU A CA 1
ATOM 2541 C C . LEU A 1 335 ? 47.377 33.778 -57.477 1.00 84.31 335 LEU A C 1
ATOM 2543 O O . LEU A 1 335 ? 47.704 34.410 -56.472 1.00 84.31 335 LEU A O 1
ATOM 2547 N N . LYS A 1 336 ? 48.022 33.859 -58.650 1.00 73.75 336 LYS A N 1
ATOM 2548 C CA . LYS A 1 336 ? 49.049 34.873 -58.944 1.00 73.75 336 LYS A CA 1
ATOM 2549 C C . LYS A 1 336 ? 48.421 36.255 -59.072 1.00 73.75 336 LYS A C 1
ATOM 2551 O O . LYS A 1 336 ? 49.071 37.208 -58.601 1.00 73.75 336 LYS A O 1
#

Secondary structure (DSSP, 8-state):
------SSSSSSSSSHHHHSSTTS-------B-EEEES-SEE-TTPPEEEEEE-SSSS-EEEEEEEETTS-EEEEEEEE--TTSEEEEEE--SSSEEEEEEEEETTSB-EEEEEEE------PPPPP-----------------------EEEPPPPPP-TTSEEEE-EEEETT--TT--GGG--EEEE-S-PPP-EEEPPPPP-BTTEEE--EEETT-----TTPPPSEEE-PPPP-----------TTSSSHHHHHHHHHHHHHHHHHHHHHHHHHHHHHHHT-------HHHHHHHHHHHHHTT--HHHHHHHHHHHH---HHHHHHHHHTT-

Solvent-accessible surface area (backbone atoms only — not comparable to full-atom values): 20885 Å² total; per-residue (Å²): 137,90,84,91,76,87,90,86,84,82,86,74,76,71,69,59,61,65,68,56,61,81,69,67,70,87,67,73,77,71,58,57,29,46,50,48,56,85,62,54,67,39,48,86,82,47,73,46,44,38,36,34,38,44,88,53,50,74,36,54,29,45,37,39,36,25,39,82,90,68,49,75,80,45,75,51,76,46,57,21,39,92,86,11,35,38,68,52,71,50,67,64,92,63,76,46,44,32,46,39,35,34,29,35,76,95,40,55,61,25,68,41,70,35,36,29,44,77,84,77,71,83,80,81,82,83,91,80,78,90,76,90,82,88,83,89,82,89,80,83,89,76,91,71,80,73,74,67,73,44,71,42,61,51,72,70,46,69,26,20,57,86,30,37,22,42,27,45,66,75,45,55,78,46,67,55,93,79,70,73,77,87,82,51,67,48,74,45,80,49,94,66,51,65,74,41,73,51,63,55,71,73,44,76,57,52,97,38,35,23,41,37,58,70,45,52,78,24,52,38,85,72,68,89,81,60,74,84,45,64,48,82,40,80,61,77,70,84,67,75,81,70,72,79,76,68,77,82,78,78,82,70,70,66,65,60,51,69,74,41,48,62,55,69,53,44,53,60,52,52,51,52,53,50,51,52,50,51,50,49,49,51,64,73,59,62,67,76,82,74,75,52,73,65,57,55,47,53,51,52,52,54,43,46,76,71,67,50,52,74,66,57,53,50,52,53,48,36,73,76,66,69,49,58,69,68,59,54,48,56,59,56,60,77,69,115

Radius of gyration: 41.08 Å; Cα contacts (8 Å, |Δi|>4): 432; chains: 1; bounding box: 86×97×100 Å

Foldseek 3Di:
DDDPDDDPPDPPPPPVVVVVVVPPDPPPVQFAKDKDWPDQEAEQFDKIKIKTFGPDFQWKKKKWKAFPVRDTPDIDIDGHHPVRMTMDMDHDPDFGKIWIWMDTVPHDIDIDIHGYDHPDDPDDDDDDDDDDDDDDDDDDDDPDDPQDWDWDKDPWDAQALVQKTWIATDDTPSVPVDDDRPPDIDIDGHDDHDWDKDKDDWDPQDPQKTFIDIDGPRNNVDCPPPDDGMDGHDDPDPDDPPPPPPPCPPDPPPPVCVVCVCVVPVVVVVVVVVVVVVVVCCVVPPPLPQDDLVNLLVVLVVVVVVVDDNVRSLVVCCVPNVDDSVVSVVSVVVND

Mean predicted aligned error: 20.7 Å